Protein AF-A0A355WE47-F1 (afdb_monomer)

pLDDT: mean 92.29, std 7.54, range [41.69, 98.69]

Mean predicted aligned error: 4.87 Å

Foldseek 3Di:
DPPDDDDPCVPHLQAPDVCLLVLNDPAFVVSVVDPDTPGPDDPPDDSVVVCVVVVVHTHDAWDWDKWWWPDWADPDPFKIKTKIAAQLVQLVVLLAQQWWKWKFAPPDDPVLTDIWRFLHGDSVRRITMTMAGHDDDSSVRVVPDDTIIIITDGDGPNFPPVVLLVVDFLFEEEEEEEDPLCSSCNSSLLVRVVGYAYEYEYECPPDNDDPVQCSNVVSPHNYDYDHQADPVGGDPRNLVVVLCCCVPRPGSYYGYGDDPSNVVRVVVSVVPRD

Nearest PDB structures (foldseek):
  5ksw-assembly1_B  TM=8.207E-01  e=3.258E-11  Lactococcus lactis subsp. lactis
  1ep1-assembly1_B  TM=8.071E-01  e=7.071E-11  Lactococcus lactis
  5jca-assembly1_S  TM=8.151E-01  e=1.729E-10  Pyrococcus furiosus
  4ylf-assembly2_C  TM=6.701E-01  e=5.695E-10  Thermotoga maritima MSB8
  7lrn-assembly1_A  TM=6.066E-01  e=1.767E-09  Acinetobacter baumannii

Solvent-accessible surface area (backbone atoms only — not comparable to full-atom values): 15182 Å² total; per-residue (Å²): 132,87,79,88,72,85,62,93,47,55,62,37,86,51,38,27,28,69,44,42,58,69,43,58,31,92,69,44,35,49,34,50,74,41,96,55,83,70,65,86,70,82,54,89,55,58,57,65,59,49,18,56,75,45,73,64,36,40,42,73,73,77,54,75,41,86,26,43,45,75,47,78,47,72,83,46,100,51,30,35,35,39,34,34,44,48,58,40,72,43,17,51,60,34,60,40,67,23,12,29,35,32,39,29,40,68,91,56,62,77,88,44,51,40,83,40,47,37,39,45,44,39,40,88,80,8,30,38,32,34,65,48,64,57,80,47,74,50,42,44,44,44,68,70,47,72,57,50,35,27,41,29,50,67,39,68,69,72,39,84,68,52,62,63,60,70,72,57,69,76,38,35,36,38,36,42,30,36,70,81,46,30,44,47,49,46,30,42,47,68,72,43,47,86,52,29,50,41,41,33,42,34,38,42,74,97,47,99,70,51,76,63,54,56,62,41,43,77,65,69,35,52,71,42,77,40,53,45,62,51,100,89,39,76,21,72,65,28,52,50,51,53,50,51,50,50,72,76,67,60,57,78,36,74,49,76,22,48,53,73,71,52,47,54,52,52,54,63,48,56,77,67,61,129

Sequence (274 aa):
MFRYVECIDAGSEYCPCYLAEHGECIICSQLKGKEFCDCLNWSGTCIYQEYLWNNEKGKKPRQFVKCRILSKQYIREDVFILKIKVPKSMARILDNIGAYVFLRKNNDDVVFSTPISVAESDPLAGVIKVMIKVNGIKTKAIDECSDFISVKGPYLNGIQGQRFIRDVNNGKMLFLIRGTAGISALMAAKKCIKDNEIDVLIDKGRHEKNFLEDYFSEVGCAVNRLSFLDEKGLSDEGKYKIKEYIKNKQYDVALSAGNDGFHSQIINYINKID

Structure (mmCIF, N/CA/C/O backbone):
data_AF-A0A355WE47-F1
#
_entry.id   AF-A0A355WE47-F1
#
loop_
_atom_site.group_PDB
_atom_site.id
_atom_site.type_symbol
_atom_site.label_atom_id
_atom_site.label_alt_id
_atom_site.label_comp_id
_atom_site.label_asym_id
_atom_site.label_entity_id
_atom_site.label_seq_id
_atom_site.pdbx_PDB_ins_code
_atom_site.Cartn_x
_atom_site.Cartn_y
_atom_site.Cartn_z
_atom_site.occupancy
_atom_site.B_iso_or_equiv
_atom_site.auth_seq_id
_atom_site.auth_comp_id
_atom_site.auth_asym_id
_atom_site.auth_atom_id
_atom_site.pdbx_PDB_model_num
ATOM 1 N N . MET A 1 1 ? 2.169 -27.525 13.421 1.00 41.69 1 MET A N 1
ATOM 2 C CA . MET A 1 1 ? 1.500 -26.304 12.923 1.00 41.69 1 MET A CA 1
ATOM 3 C C . MET A 1 1 ? 2.020 -26.032 11.518 1.00 41.69 1 MET A C 1
ATOM 5 O O . MET A 1 1 ? 3.154 -25.591 11.387 1.00 41.69 1 MET A O 1
ATOM 9 N N . PHE A 1 2 ? 1.276 -26.396 10.467 1.00 42.62 2 PHE A N 1
ATOM 10 C CA . PHE A 1 2 ? 1.685 -26.060 9.099 1.00 42.62 2 PHE A CA 1
ATOM 11 C C . PHE A 1 2 ? 1.666 -24.536 8.965 1.00 42.62 2 PHE A C 1
ATOM 13 O O . PHE A 1 2 ? 0.625 -23.900 9.123 1.00 42.62 2 PHE A O 1
ATOM 20 N N . ARG A 1 3 ? 2.843 -23.937 8.776 1.00 53.25 3 ARG A N 1
ATOM 21 C CA . ARG A 1 3 ? 2.987 -22.491 8.622 1.00 53.25 3 ARG A CA 1
ATOM 22 C C . ARG A 1 3 ? 2.442 -22.143 7.240 1.00 53.25 3 ARG A C 1
ATOM 24 O O . ARG A 1 3 ? 3.075 -22.443 6.235 1.00 53.25 3 ARG A O 1
ATOM 31 N N . TYR A 1 4 ? 1.244 -21.575 7.197 1.00 66.75 4 TYR A N 1
ATOM 32 C CA . TYR A 1 4 ? 0.637 -21.093 5.963 1.00 66.75 4 TYR A CA 1
ATOM 33 C C . TYR A 1 4 ? 1.442 -19.879 5.472 1.00 66.75 4 TYR A C 1
ATOM 35 O O . TYR A 1 4 ? 1.353 -18.794 6.049 1.00 66.75 4 TYR A O 1
ATOM 43 N N . VAL A 1 5 ? 2.308 -20.091 4.477 1.00 79.00 5 VAL A N 1
ATOM 44 C CA . VAL A 1 5 ? 3.159 -19.053 3.877 1.00 79.00 5 VAL A CA 1
ATOM 45 C C . VAL A 1 5 ? 2.551 -18.644 2.538 1.00 79.00 5 VAL A C 1
ATOM 47 O O . VAL A 1 5 ? 2.379 -19.472 1.644 1.00 79.00 5 VAL A O 1
ATOM 50 N N . GLU A 1 6 ? 2.236 -17.358 2.393 1.00 82.44 6 GLU A N 1
ATOM 51 C CA . GLU A 1 6 ? 1.810 -16.759 1.126 1.00 82.44 6 GLU A CA 1
ATOM 52 C C . GLU A 1 6 ? 2.941 -15.931 0.523 1.00 82.44 6 GLU A C 1
ATOM 54 O O . GLU A 1 6 ? 3.583 -15.134 1.210 1.00 82.44 6 GLU A O 1
ATOM 59 N N . CYS A 1 7 ? 3.164 -16.091 -0.780 1.00 89.44 7 CYS A N 1
ATOM 60 C CA . CYS A 1 7 ? 4.037 -15.221 -1.554 1.00 89.44 7 CYS A CA 1
ATOM 61 C C . CYS A 1 7 ? 3.171 -14.383 -2.488 1.00 89.44 7 CYS A C 1
ATOM 63 O O . CYS A 1 7 ? 2.495 -14.922 -3.358 1.00 89.44 7 CYS A O 1
ATOM 65 N N . ILE A 1 8 ? 3.213 -13.062 -2.321 1.00 89.19 8 ILE A N 1
ATOM 66 C CA . ILE A 1 8 ? 2.364 -12.140 -3.087 1.00 89.19 8 ILE A CA 1
ATOM 67 C C . ILE A 1 8 ? 2.716 -12.079 -4.573 1.00 89.19 8 ILE A C 1
ATOM 69 O O . ILE A 1 8 ? 1.881 -11.709 -5.389 1.00 89.19 8 ILE A O 1
ATOM 73 N N . ASP A 1 9 ? 3.949 -12.457 -4.914 1.00 92.31 9 ASP A N 1
ATOM 74 C CA . ASP A 1 9 ? 4.421 -12.500 -6.292 1.00 92.31 9 ASP A CA 1
ATOM 75 C C . ASP A 1 9 ? 4.178 -13.866 -6.947 1.00 92.31 9 ASP A C 1
ATOM 77 O O . ASP A 1 9 ? 4.366 -13.967 -8.159 1.00 92.31 9 ASP A O 1
ATOM 81 N N . ALA A 1 10 ? 3.761 -14.904 -6.206 1.00 92.06 10 ALA A N 1
ATOM 82 C CA . ALA A 1 10 ? 3.548 -16.239 -6.766 1.00 92.06 10 ALA A CA 1
ATOM 83 C C . ALA A 1 10 ? 2.541 -16.196 -7.927 1.00 92.06 10 ALA A C 1
ATOM 85 O O . ALA A 1 10 ? 1.416 -15.728 -7.782 1.00 92.06 10 ALA A O 1
ATOM 86 N N . GLY A 1 11 ? 2.976 -16.659 -9.102 1.00 88.31 11 GLY A N 1
ATOM 87 C CA . GLY A 1 11 ? 2.186 -16.633 -10.337 1.00 88.31 11 GLY A CA 1
ATOM 88 C C . GLY A 1 11 ? 2.055 -15.274 -11.034 1.00 88.31 11 GLY A C 1
ATOM 89 O O . GLY A 1 11 ? 1.370 -15.178 -12.048 1.00 88.31 11 GLY A O 1
ATOM 90 N N . SER A 1 12 ? 2.723 -14.230 -10.543 1.00 91.75 12 SER A N 1
ATOM 91 C CA . SER A 1 12 ? 2.793 -12.930 -11.222 1.00 91.75 12 SER A CA 1
ATOM 92 C C . SER A 1 12 ? 3.852 -12.898 -12.336 1.00 91.75 12 SER A C 1
ATOM 94 O O . SER A 1 12 ? 4.663 -13.812 -12.497 1.00 91.75 12 SER A O 1
ATOM 96 N N . GLU A 1 13 ? 3.924 -11.777 -13.060 1.00 91.81 13 GLU A N 1
ATOM 97 C CA . GLU A 1 13 ? 5.011 -11.489 -14.011 1.00 91.81 13 GLU A CA 1
ATOM 98 C C . GLU A 1 13 ? 6.408 -11.409 -13.357 1.0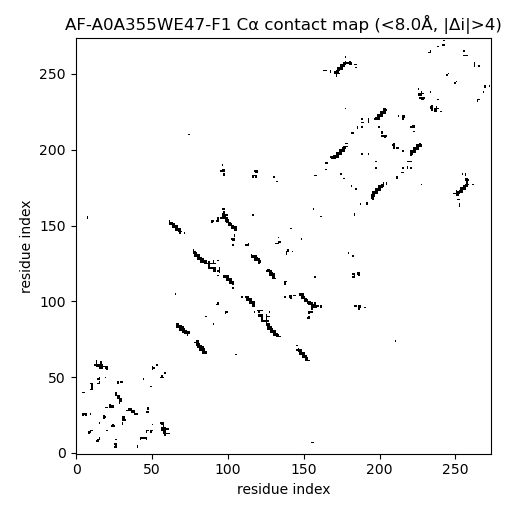0 91.81 13 GLU A C 1
ATOM 100 O O . GLU A 1 13 ? 7.414 -11.410 -14.062 1.00 91.81 13 GLU A O 1
ATOM 105 N N . TYR A 1 14 ? 6.483 -11.376 -12.020 1.00 94.25 14 TYR A N 1
ATOM 106 C CA . TYR A 1 14 ? 7.729 -11.324 -11.249 1.00 94.25 14 TYR A CA 1
ATOM 107 C C . TYR A 1 14 ? 8.120 -12.673 -10.622 1.00 94.25 14 TYR A C 1
ATOM 109 O O . TYR A 1 14 ? 9.114 -12.742 -9.899 1.00 94.25 14 TYR A O 1
ATOM 117 N N . CYS A 1 15 ? 7.353 -13.740 -10.877 1.00 94.69 15 CYS A N 1
ATOM 118 C CA . CYS A 1 15 ? 7.628 -15.094 -10.400 1.00 94.69 15 CYS A CA 1
ATOM 119 C C . CYS A 1 15 ? 7.788 -16.059 -11.586 1.00 94.69 15 CYS A C 1
ATOM 121 O O . CYS A 1 15 ? 6.945 -16.044 -12.487 1.00 94.69 15 CYS A O 1
ATOM 123 N N . PRO A 1 16 ? 8.836 -16.901 -11.620 1.00 95.44 16 PRO A N 1
ATOM 124 C CA . PRO A 1 16 ? 9.894 -17.095 -10.618 1.00 95.44 16 PRO A CA 1
ATOM 125 C C . PRO A 1 16 ? 10.800 -15.870 -10.453 1.00 95.44 16 PRO A C 1
ATOM 127 O O . PRO A 1 16 ? 10.962 -15.083 -11.378 1.00 95.44 16 PRO A O 1
ATOM 130 N N . CYS A 1 17 ? 11.383 -15.703 -9.267 1.00 95.69 17 CYS A N 1
ATOM 131 C CA . CYS A 1 17 ? 12.291 -14.598 -8.951 1.00 95.69 17 CYS A CA 1
ATOM 132 C C . CYS A 1 17 ? 13.702 -15.118 -8.646 1.00 95.69 17 CYS A C 1
ATOM 134 O O . CYS A 1 17 ? 13.956 -16.316 -8.707 1.00 95.69 17 CYS A O 1
ATOM 136 N N . TYR A 1 18 ? 14.609 -14.226 -8.255 1.00 95.50 18 TYR A N 1
ATOM 137 C CA . TYR A 1 18 ? 15.995 -14.576 -7.929 1.00 95.50 18 TYR A CA 1
ATOM 138 C C . TYR A 1 18 ? 16.122 -15.638 -6.820 1.00 95.50 18 TYR A C 1
ATOM 140 O O . TYR A 1 18 ? 17.050 -16.437 -6.835 1.00 95.50 18 TYR A O 1
ATOM 148 N N . LEU A 1 19 ? 15.155 -15.712 -5.894 1.00 95.56 19 LEU A N 1
ATOM 149 C CA . LEU A 1 19 ? 15.117 -16.784 -4.892 1.00 95.56 19 LEU A CA 1
ATOM 150 C C . LEU A 1 19 ? 14.940 -18.164 -5.534 1.00 95.56 19 LEU A C 1
A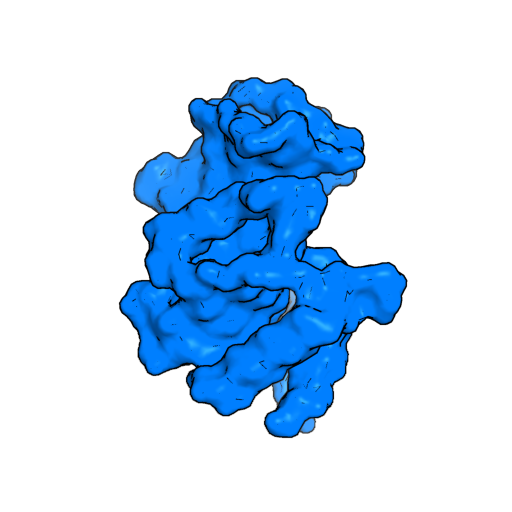TOM 152 O O . LEU A 1 19 ? 15.544 -19.124 -5.079 1.00 95.56 19 LEU A O 1
ATOM 156 N N . ALA A 1 20 ? 14.140 -18.274 -6.598 1.00 95.25 20 ALA A N 1
ATOM 157 C CA . ALA A 1 20 ? 13.987 -19.531 -7.326 1.00 95.25 20 ALA A CA 1
ATOM 158 C C . ALA A 1 20 ? 15.296 -19.949 -8.011 1.00 95.25 20 ALA A C 1
ATOM 160 O O . ALA A 1 20 ? 15.647 -21.120 -7.946 1.00 95.25 20 ALA A O 1
ATOM 161 N N . GLU A 1 21 ? 16.036 -18.996 -8.593 1.00 95.12 21 GLU A N 1
ATOM 162 C CA . GLU A 1 21 ? 17.344 -19.262 -9.220 1.00 95.12 21 GLU A CA 1
ATOM 163 C C . GLU A 1 21 ? 18.381 -19.821 -8.238 1.00 95.12 21 GLU A C 1
ATOM 165 O O . GLU A 1 21 ? 19.278 -20.547 -8.646 1.00 95.12 21 GLU A O 1
ATOM 170 N N . HIS A 1 22 ? 18.269 -19.474 -6.953 1.00 95.12 22 HIS A N 1
ATOM 171 C CA . HIS A 1 22 ? 19.257 -19.827 -5.928 1.00 95.12 22 HIS A CA 1
ATOM 172 C C . HIS A 1 22 ? 18.820 -21.004 -5.053 1.00 95.12 22 HIS A C 1
ATOM 174 O O . HIS A 1 22 ? 19.478 -21.291 -4.061 1.00 95.12 22 HIS A O 1
ATOM 180 N N . GLY A 1 23 ? 17.721 -21.685 -5.390 1.00 94.69 23 GLY A N 1
ATOM 181 C CA . GLY A 1 23 ? 17.232 -22.796 -4.572 1.00 94.69 23 GLY A CA 1
ATOM 182 C C . GLY A 1 23 ? 16.546 -22.359 -3.264 1.00 94.69 23 GLY A C 1
ATOM 183 O O . GLY A 1 23 ? 16.425 -23.148 -2.334 1.00 94.69 23 GLY A O 1
ATOM 184 N N . GLU A 1 24 ? 16.093 -21.106 -3.175 1.00 95.12 24 GLU A N 1
ATOM 185 C CA . GLU A 1 24 ? 15.585 -20.462 -1.952 1.00 95.12 24 GLU A CA 1
ATOM 186 C C . GLU A 1 24 ? 14.088 -20.107 -2.051 1.00 95.12 24 GLU A C 1
ATOM 188 O O . GLU A 1 24 ? 13.578 -19.195 -1.388 1.00 95.12 24 GLU A O 1
ATOM 193 N N . CYS A 1 25 ? 13.335 -20.786 -2.924 1.00 93.50 25 CYS A N 1
ATOM 194 C CA . CYS A 1 25 ? 11.920 -20.473 -3.108 1.00 93.50 25 CYS A CA 1
ATOM 195 C C . CYS A 1 25 ? 11.108 -20.764 -1.834 1.00 93.50 25 CYS A C 1
ATOM 197 O O . CYS A 1 25 ? 10.943 -21.910 -1.419 1.00 93.50 25 CYS A O 1
ATOM 199 N N . ILE A 1 26 ? 10.488 -19.735 -1.249 1.00 90.81 26 ILE A N 1
ATOM 200 C CA . ILE A 1 26 ? 9.692 -19.908 -0.023 1.00 90.81 26 ILE A CA 1
ATOM 201 C C . ILE A 1 26 ? 8.428 -20.765 -0.227 1.00 90.81 26 ILE A C 1
ATOM 203 O O . ILE A 1 26 ? 7.939 -21.338 0.745 1.00 90.81 26 ILE A O 1
ATOM 207 N N . ILE A 1 27 ? 7.933 -20.895 -1.467 1.00 92.06 27 ILE A N 1
ATOM 208 C CA . ILE A 1 27 ? 6.706 -21.644 -1.800 1.00 92.06 27 ILE A CA 1
ATOM 209 C C . ILE A 1 27 ? 6.997 -23.032 -2.380 1.00 92.06 27 ILE A C 1
ATOM 211 O O . ILE A 1 27 ? 6.420 -24.012 -1.926 1.00 92.06 27 ILE A O 1
ATOM 215 N N . CYS A 1 28 ? 7.875 -23.140 -3.377 1.00 92.69 28 CYS A N 1
ATOM 216 C CA . CYS A 1 28 ? 8.076 -24.384 -4.119 1.00 92.69 28 CYS A CA 1
ATOM 217 C C . CYS A 1 28 ? 9.173 -25.253 -3.485 1.00 92.69 28 CYS A C 1
ATOM 219 O O . CYS A 1 28 ? 10.316 -24.819 -3.370 1.00 92.69 28 CYS A O 1
ATOM 221 N N . SER A 1 29 ? 8.847 -26.490 -3.101 1.00 92.62 29 SER A N 1
ATOM 222 C CA . SER A 1 29 ? 9.812 -27.450 -2.546 1.00 92.62 29 SER A CA 1
ATOM 223 C C . SER A 1 29 ? 10.876 -27.927 -3.524 1.00 92.62 29 SER A C 1
ATOM 225 O O . SER A 1 29 ? 12.018 -28.119 -3.116 1.00 92.62 29 SER A O 1
ATOM 227 N N . GLN A 1 30 ? 10.525 -28.116 -4.795 1.00 94.12 30 GLN A N 1
ATOM 228 C CA . GLN A 1 30 ? 11.470 -28.577 -5.816 1.00 94.12 30 GLN A CA 1
ATOM 229 C C . GLN A 1 30 ? 12.543 -27.521 -6.088 1.00 94.12 30 GLN A C 1
ATOM 231 O O . GLN A 1 30 ? 13.725 -27.833 -6.160 1.00 94.12 30 GLN A O 1
ATOM 236 N N . LEU A 1 31 ? 12.154 -26.243 -6.064 1.00 94.38 31 LEU A N 1
ATOM 237 C CA . LEU A 1 31 ? 13.076 -25.103 -6.060 1.00 94.38 31 LEU A CA 1
ATOM 238 C C . LEU A 1 31 ? 13.773 -24.880 -4.707 1.00 94.38 31 LEU A C 1
ATOM 240 O O . LEU A 1 31 ? 14.357 -23.826 -4.506 1.00 94.38 31 LEU A O 1
ATOM 244 N N . LYS A 1 32 ? 13.678 -25.832 -3.774 1.00 92.81 32 LYS A N 1
ATOM 245 C CA . LYS A 1 32 ? 14.495 -25.944 -2.553 1.00 92.81 32 LYS A CA 1
ATOM 246 C C . LYS A 1 32 ? 15.260 -27.272 -2.503 1.00 92.81 32 LYS A C 1
ATOM 248 O O . LYS A 1 32 ? 15.684 -27.705 -1.435 1.00 92.81 32 LYS A O 1
ATOM 253 N N . GLY A 1 33 ? 15.369 -27.964 -3.639 1.00 91.19 33 GLY A N 1
ATOM 254 C CA . GLY A 1 33 ? 16.089 -29.231 -3.754 1.00 91.19 33 GLY A CA 1
ATOM 255 C C . GLY A 1 33 ? 15.339 -30.462 -3.242 1.00 91.19 33 GLY A C 1
ATOM 256 O O . GLY A 1 33 ? 15.952 -31.518 -3.121 1.00 91.19 33 GLY A O 1
ATOM 257 N N . LYS A 1 34 ? 14.033 -30.378 -2.934 1.00 92.81 34 LYS A N 1
ATOM 258 C CA . LYS A 1 34 ? 13.251 -31.588 -2.628 1.00 92.81 34 LYS A CA 1
ATOM 259 C C . LYS A 1 34 ? 12.886 -32.345 -3.905 1.00 92.81 34 LYS A C 1
ATOM 261 O O . LYS A 1 34 ? 12.570 -31.739 -4.923 1.00 92.81 34 LYS A O 1
ATOM 266 N N . GLU A 1 35 ? 12.815 -33.668 -3.805 1.00 92.50 35 GLU A N 1
ATOM 267 C CA . GLU A 1 35 ? 12.507 -34.551 -4.939 1.00 92.50 35 GLU A CA 1
ATOM 268 C C . GLU A 1 35 ? 11.040 -34.474 -5.399 1.00 92.50 35 GLU A C 1
ATOM 270 O O . GLU A 1 35 ? 10.739 -34.705 -6.568 1.00 92.50 35 GLU A O 1
ATOM 275 N N . PHE A 1 36 ? 10.113 -34.101 -4.509 1.00 91.75 36 PHE A N 1
ATOM 276 C CA . PHE A 1 36 ? 8.681 -34.035 -4.811 1.00 91.75 36 PHE A CA 1
ATOM 277 C C . PHE A 1 36 ? 8.071 -32.655 -4.539 1.00 91.75 36 PHE A C 1
ATOM 279 O O . PHE A 1 36 ? 8.537 -31.876 -3.699 1.00 91.75 36 PHE A O 1
ATOM 286 N N . CYS A 1 37 ? 6.992 -32.359 -5.264 1.00 91.31 37 CYS A N 1
ATOM 287 C CA . CYS A 1 37 ? 6.178 -31.167 -5.059 1.00 91.31 37 CYS A CA 1
ATOM 288 C C . CYS A 1 37 ? 5.282 -31.342 -3.825 1.00 91.31 37 CYS A C 1
ATOM 290 O O . CYS A 1 37 ? 4.480 -32.271 -3.769 1.00 91.31 37 CYS A O 1
ATOM 292 N N . ASP A 1 38 ? 5.395 -30.428 -2.861 1.00 88.12 38 ASP A N 1
ATOM 293 C CA . ASP A 1 38 ? 4.523 -30.338 -1.682 1.00 88.12 38 ASP A CA 1
ATOM 294 C C . ASP A 1 38 ? 3.755 -29.003 -1.641 1.00 88.12 38 ASP A C 1
ATOM 296 O O . ASP A 1 38 ? 3.417 -28.502 -0.571 1.00 88.12 38 ASP A O 1
ATOM 300 N N . CYS A 1 39 ? 3.496 -28.405 -2.813 1.00 85.12 39 CYS A N 1
ATOM 301 C CA . CYS A 1 39 ? 2.905 -27.072 -2.924 1.00 85.12 39 CYS A CA 1
ATOM 302 C C . CYS A 1 39 ? 1.538 -26.998 -2.222 1.00 85.12 39 CYS A C 1
ATOM 304 O O . CYS A 1 39 ? 0.533 -27.486 -2.732 1.00 85.12 39 CYS A O 1
ATOM 306 N N . LEU A 1 40 ? 1.508 -26.336 -1.063 1.00 79.94 40 LEU A N 1
ATOM 307 C CA . LEU A 1 40 ? 0.287 -26.099 -0.284 1.00 79.94 40 LEU A CA 1
ATOM 308 C C . LEU A 1 40 ? -0.479 -24.851 -0.738 1.00 79.94 40 LEU A C 1
ATOM 310 O O . LEU A 1 40 ? -1.597 -24.622 -0.287 1.00 79.94 40 LEU A O 1
ATOM 314 N N . ASN A 1 41 ? 0.138 -24.017 -1.579 1.00 77.38 41 ASN A N 1
ATOM 315 C CA . ASN A 1 41 ? -0.373 -22.698 -1.928 1.00 77.38 41 ASN A CA 1
ATOM 316 C C . ASN A 1 41 ? -0.316 -22.473 -3.442 1.00 77.38 41 ASN A C 1
ATOM 318 O O . ASN A 1 41 ? 0.546 -21.760 -3.963 1.00 77.38 41 ASN A O 1
ATOM 322 N N . TRP A 1 42 ? -1.210 -23.161 -4.154 1.00 83.88 42 TRP A N 1
ATOM 323 C CA . TRP A 1 42 ? -1.332 -23.042 -5.601 1.00 83.88 42 TRP A CA 1
ATOM 324 C C . TRP A 1 42 ? -1.893 -21.671 -5.988 1.00 83.88 42 TRP A C 1
ATOM 326 O O . TRP A 1 42 ? -3.043 -21.354 -5.698 1.00 83.88 42 TRP A O 1
ATOM 336 N N . SER A 1 43 ? -1.097 -20.877 -6.703 1.00 83.56 43 SER A N 1
ATOM 337 C CA . SER A 1 43 ? -1.458 -19.522 -7.137 1.00 83.56 43 SER A CA 1
ATOM 338 C C . SER A 1 43 ? -1.944 -19.460 -8.593 1.00 83.56 43 SER A C 1
ATOM 340 O O . SER A 1 43 ? -1.826 -18.424 -9.244 1.00 83.56 43 SER A O 1
ATOM 342 N N . GLY A 1 44 ? -2.433 -20.578 -9.142 1.00 87.00 44 GLY A N 1
ATOM 343 C CA . GLY A 1 44 ? -2.903 -20.676 -10.531 1.00 87.00 44 GLY A CA 1
ATOM 344 C C . GLY A 1 44 ? -1.856 -21.162 -11.540 1.00 87.00 44 GLY A C 1
ATOM 345 O O . GLY A 1 44 ? -2.230 -21.570 -12.635 1.00 87.00 44 GLY A O 1
ATOM 346 N N . THR A 1 45 ? -0.569 -21.175 -11.181 1.00 90.62 45 THR A N 1
ATOM 347 C CA . THR A 1 45 ? 0.518 -21.700 -12.025 1.00 90.62 45 THR A CA 1
ATOM 348 C C . THR A 1 45 ? 1.568 -22.451 -11.204 1.00 90.62 45 THR A C 1
ATOM 350 O O . THR A 1 45 ? 1.753 -22.195 -10.010 1.00 90.62 45 THR A O 1
ATOM 353 N N . CYS A 1 46 ? 2.280 -23.373 -11.853 1.00 93.88 46 CYS A N 1
ATOM 354 C CA . CYS A 1 46 ? 3.375 -24.117 -11.247 1.00 93.88 46 CYS A CA 1
ATOM 355 C C . CYS A 1 46 ? 4.667 -23.297 -11.334 1.00 93.88 46 CYS A C 1
ATOM 357 O O . CYS A 1 46 ? 5.248 -23.159 -12.407 1.00 93.88 46 CYS A O 1
ATOM 359 N N . ILE A 1 47 ? 5.154 -22.798 -10.193 1.00 94.94 47 ILE A N 1
ATOM 360 C CA . ILE A 1 47 ? 6.379 -21.977 -10.128 1.00 94.94 47 ILE A CA 1
ATOM 361 C C . ILE A 1 47 ? 7.597 -22.734 -10.679 1.00 94.94 47 ILE A C 1
ATOM 363 O O . ILE A 1 47 ? 8.424 -22.140 -11.367 1.00 94.94 47 ILE A O 1
ATOM 367 N N . TYR A 1 48 ? 7.705 -24.037 -10.398 1.00 95.31 48 TYR A N 1
ATOM 368 C CA . TYR A 1 48 ? 8.793 -24.865 -10.923 1.00 95.31 48 TYR A CA 1
ATOM 369 C C . TYR A 1 48 ? 8.726 -24.977 -12.448 1.00 95.31 48 TYR A C 1
ATOM 371 O O . TYR A 1 48 ? 9.728 -24.781 -13.127 1.00 95.31 48 TYR A O 1
ATOM 379 N N . GLN A 1 49 ? 7.532 -25.201 -13.001 1.00 95.00 49 GLN A N 1
ATOM 380 C CA . GLN A 1 49 ? 7.353 -25.280 -14.447 1.00 95.00 49 GLN A CA 1
ATOM 381 C C . GLN A 1 49 ? 7.649 -23.941 -15.133 1.00 95.00 49 GLN A C 1
ATOM 383 O O . GLN A 1 49 ? 8.351 -23.919 -16.140 1.00 95.00 49 GLN A O 1
ATOM 388 N N . GLU A 1 50 ? 7.174 -22.829 -14.565 1.00 95.81 50 GLU A N 1
ATOM 389 C CA . GLU A 1 50 ? 7.490 -21.474 -15.039 1.00 95.81 50 GLU A CA 1
ATOM 390 C C . GLU A 1 50 ? 8.998 -21.197 -15.017 1.00 95.81 50 GLU A C 1
ATOM 392 O O . GLU A 1 50 ? 9.516 -20.524 -15.903 1.00 95.81 50 GLU A O 1
ATOM 397 N N . TYR A 1 51 ? 9.713 -21.722 -14.020 1.00 96.69 51 TYR A N 1
ATOM 398 C CA . TYR A 1 51 ? 11.169 -21.632 -13.926 1.00 96.69 51 TYR A CA 1
ATOM 399 C C . TYR A 1 51 ? 11.884 -22.415 -15.021 1.00 96.69 51 TYR A C 1
ATOM 401 O O . TYR A 1 51 ? 12.740 -21.846 -15.699 1.00 96.69 51 TYR A O 1
ATOM 409 N N . LEU A 1 52 ? 11.486 -23.664 -15.266 1.00 96.25 52 LEU A N 1
ATOM 410 C CA . LEU A 1 52 ? 12.030 -24.450 -16.375 1.00 96.25 52 LEU A CA 1
ATOM 411 C C . LEU A 1 52 ? 11.742 -23.784 -17.729 1.00 96.25 52 LEU A C 1
ATOM 413 O O . LEU A 1 52 ? 12.637 -23.645 -18.560 1.00 96.25 52 LEU A O 1
ATOM 417 N N . TRP A 1 53 ? 10.516 -23.294 -17.937 1.00 95.56 53 TRP A N 1
ATOM 418 C CA . TRP A 1 53 ? 10.139 -22.565 -19.154 1.00 95.56 53 TRP A CA 1
ATOM 419 C C . TRP A 1 53 ? 10.864 -21.229 -19.317 1.00 95.56 53 TRP A C 1
ATOM 421 O O . TRP A 1 53 ? 11.051 -20.769 -20.442 1.00 95.56 53 TRP A O 1
ATOM 431 N N . ASN A 1 54 ? 11.319 -20.625 -18.220 1.00 95.56 54 ASN A N 1
ATOM 432 C CA . ASN A 1 54 ? 12.142 -19.421 -18.242 1.00 95.56 54 ASN A CA 1
ATOM 433 C C . ASN A 1 54 ? 13.652 -19.733 -18.269 1.00 95.56 54 ASN A C 1
ATOM 435 O O . ASN A 1 54 ? 14.460 -18.911 -17.835 1.00 95.56 54 ASN A O 1
ATOM 439 N N . ASN A 1 55 ? 14.041 -20.899 -18.803 1.00 96.38 55 ASN A N 1
ATOM 440 C CA . ASN A 1 55 ? 15.429 -21.357 -18.947 1.00 96.38 55 ASN A CA 1
ATOM 441 C C . ASN A 1 55 ? 16.207 -21.350 -17.627 1.00 96.38 55 ASN A C 1
ATOM 443 O O . ASN A 1 55 ? 17.343 -20.875 -17.585 1.00 96.38 55 ASN A O 1
ATOM 447 N N . GLU A 1 56 ? 15.568 -21.807 -16.549 1.00 95.88 56 GLU A N 1
ATOM 448 C CA . GLU A 1 56 ? 16.176 -21.882 -15.216 1.00 95.88 56 GLU A CA 1
ATOM 449 C C . GLU A 1 56 ? 16.653 -20.514 -14.697 1.00 95.88 56 GLU A C 1
ATOM 451 O O . GLU A 1 56 ? 17.581 -20.395 -13.892 1.00 95.88 56 GLU A O 1
ATOM 456 N N . LYS A 1 57 ? 15.979 -19.448 -15.142 1.00 95.88 57 LYS A N 1
ATOM 457 C CA . LYS A 1 57 ? 16.188 -18.079 -14.676 1.00 95.88 57 LYS A CA 1
ATOM 458 C C . LYS A 1 57 ? 14.914 -17.519 -14.058 1.00 95.88 57 LYS A C 1
ATOM 460 O O . LYS A 1 57 ? 13.791 -17.931 -14.344 1.00 95.88 57 LYS A O 1
ATOM 465 N N . GLY A 1 58 ? 15.086 -16.540 -13.197 1.00 94.06 58 GLY A N 1
ATOM 466 C CA . GLY A 1 58 ? 14.061 -15.672 -12.666 1.00 94.06 58 GLY A CA 1
ATOM 467 C C . GLY A 1 58 ? 13.629 -14.653 -13.715 1.00 94.06 58 GLY A C 1
ATOM 468 O O . GLY A 1 58 ? 14.363 -14.285 -14.639 1.00 94.06 58 GLY A O 1
ATOM 469 N N . LYS A 1 59 ? 12.392 -14.188 -13.584 1.00 95.12 59 LYS A N 1
ATOM 470 C CA . LYS A 1 59 ? 11.853 -13.108 -14.403 1.00 95.12 59 LYS A CA 1
ATOM 471 C C . LYS A 1 59 ? 12.532 -11.790 -14.034 1.00 95.12 59 LYS A C 1
ATOM 473 O O . LYS A 1 59 ? 13.070 -11.612 -12.938 1.00 95.12 59 LYS A O 1
ATOM 478 N N . LYS A 1 60 ? 12.513 -10.844 -14.977 1.00 93.31 60 LYS A N 1
ATOM 479 C CA . LYS A 1 60 ? 13.156 -9.537 -14.798 1.00 93.31 60 LYS A CA 1
ATOM 480 C C . LYS A 1 60 ? 12.596 -8.841 -13.550 1.00 93.31 60 LYS A C 1
ATOM 482 O O . LYS A 1 60 ? 11.375 -8.779 -13.385 1.00 93.31 60 LYS A O 1
ATOM 487 N N . PRO A 1 61 ? 13.455 -8.272 -12.686 1.00 92.56 61 PRO A N 1
ATOM 488 C CA . PRO A 1 61 ? 12.978 -7.528 -11.536 1.00 92.56 61 PRO A CA 1
ATOM 489 C C . PRO A 1 61 ? 12.264 -6.256 -11.995 1.00 92.56 61 PRO A C 1
ATOM 491 O O . PRO A 1 61 ? 12.557 -5.705 -13.058 1.00 92.56 61 PRO A O 1
ATOM 494 N N . ARG A 1 62 ? 11.373 -5.744 -11.143 1.00 94.56 62 ARG A N 1
ATOM 495 C CA . ARG A 1 62 ? 10.754 -4.422 -11.315 1.00 94.56 62 ARG A CA 1
ATOM 496 C C . ARG A 1 62 ? 11.834 -3.376 -11.583 1.00 94.56 62 ARG A C 1
ATOM 498 O O . ARG A 1 62 ? 12.827 -3.315 -10.855 1.00 94.56 62 ARG A O 1
ATOM 505 N N . GLN A 1 63 ? 11.625 -2.533 -12.586 1.00 94.69 63 GLN A N 1
ATOM 506 C CA . GLN A 1 63 ? 12.558 -1.473 -12.967 1.00 94.69 63 GLN A CA 1
ATOM 507 C C . GLN A 1 63 ? 11.960 -0.096 -12.685 1.00 94.69 63 GLN A C 1
ATOM 509 O O . GLN A 1 63 ? 10.747 0.051 -12.528 1.00 94.69 63 GLN A O 1
ATOM 514 N N . PHE A 1 64 ? 12.825 0.913 -12.592 1.00 97.00 64 PHE A N 1
ATOM 515 C CA . PHE A 1 64 ? 12.369 2.296 -12.556 1.00 97.00 64 PHE A CA 1
ATOM 516 C C . PHE A 1 64 ? 11.890 2.715 -13.941 1.00 97.00 64 PHE A C 1
ATOM 518 O O . PHE A 1 64 ? 12.596 2.535 -14.930 1.00 97.00 64 PHE A O 1
ATOM 525 N N . VAL A 1 65 ? 10.712 3.323 -13.987 1.00 96.88 65 VAL A N 1
ATOM 526 C CA . VAL A 1 65 ? 10.159 3.976 -15.169 1.00 96.88 65 VAL A CA 1
ATOM 527 C C . VAL A 1 65 ? 10.014 5.469 -14.894 1.00 96.88 65 VAL A C 1
ATOM 529 O O . VAL A 1 65 ? 9.613 5.881 -13.804 1.00 96.88 65 VAL A O 1
ATOM 532 N N . LYS A 1 66 ? 10.367 6.296 -15.880 1.00 98.00 66 LYS A N 1
ATOM 533 C CA . LYS A 1 66 ? 10.167 7.746 -15.809 1.00 98.00 66 LYS A CA 1
ATOM 534 C C . LYS A 1 66 ? 8.692 8.048 -16.068 1.00 98.00 66 LYS A C 1
ATOM 536 O O . LYS A 1 66 ? 8.185 7.798 -17.159 1.00 98.00 66 LYS A O 1
ATOM 541 N N . CYS A 1 67 ? 8.018 8.605 -15.073 1.00 98.56 67 CYS A N 1
ATOM 542 C CA . CYS A 1 67 ? 6.591 8.900 -15.099 1.00 98.56 67 CYS A CA 1
ATOM 543 C C . CYS A 1 67 ? 6.339 10.403 -15.024 1.00 98.56 67 CYS A C 1
ATOM 545 O O . CYS A 1 67 ? 7.073 11.127 -14.353 1.00 98.56 67 CYS A O 1
ATOM 547 N N . ARG A 1 68 ? 5.284 10.870 -15.698 1.00 98.56 68 ARG A N 1
ATOM 548 C CA . ARG A 1 68 ? 4.881 12.282 -15.681 1.00 98.56 68 ARG A CA 1
ATOM 549 C C . ARG A 1 68 ? 4.082 12.593 -14.417 1.00 98.56 68 ARG A C 1
ATOM 551 O O . ARG A 1 68 ? 3.148 11.859 -14.087 1.00 98.56 68 ARG A O 1
ATOM 558 N N . ILE A 1 69 ? 4.404 13.695 -13.753 1.00 98.69 69 ILE A N 1
ATOM 559 C CA . ILE A 1 69 ? 3.584 14.270 -12.688 1.00 98.69 69 ILE A CA 1
ATOM 560 C C . ILE A 1 69 ? 2.446 15.049 -13.355 1.00 98.69 69 ILE A C 1
ATOM 562 O O . ILE A 1 69 ? 2.659 15.885 -14.228 1.00 98.69 69 ILE A O 1
ATOM 566 N N . LEU A 1 70 ? 1.212 14.709 -12.997 1.00 98.56 70 LEU A N 1
ATOM 567 C CA . LEU A 1 70 ? 0.006 15.357 -13.512 1.00 98.56 70 LEU A CA 1
ATOM 568 C C . LEU A 1 70 ? -0.370 16.579 -12.682 1.00 98.56 70 LEU A C 1
ATOM 570 O O . LEU A 1 70 ? -0.826 17.576 -13.228 1.00 98.56 70 LEU A O 1
ATOM 574 N N . SER A 1 71 ? -0.207 16.474 -11.365 1.00 98.19 71 SER A N 1
ATOM 575 C CA . SER A 1 71 ? -0.476 17.556 -10.426 1.00 98.19 71 SER A CA 1
ATOM 576 C C . SER A 1 71 ? 0.258 17.317 -9.112 1.00 98.19 71 SER A C 1
ATOM 578 O O . SER A 1 71 ? 0.399 16.166 -8.681 1.00 98.19 71 SER A O 1
ATOM 580 N N . LYS A 1 72 ? 0.625 18.412 -8.448 1.00 98.00 72 LYS A N 1
ATOM 581 C CA . LYS A 1 72 ? 1.088 18.455 -7.061 1.00 98.00 72 LYS A CA 1
ATOM 582 C C . LYS A 1 72 ? 0.192 19.414 -6.283 1.00 98.00 72 LYS A C 1
ATOM 584 O O . LYS A 1 72 ? -0.013 20.539 -6.725 1.00 98.00 72 LYS A O 1
ATOM 589 N N . GLN A 1 73 ? -0.347 18.964 -5.156 1.00 95.81 73 GLN A N 1
ATOM 590 C CA . GLN A 1 73 ? -1.198 19.781 -4.290 1.00 95.81 73 GLN A CA 1
ATOM 591 C C . GLN A 1 73 ? -0.733 19.646 -2.844 1.00 95.81 73 GLN A C 1
ATOM 593 O O . GLN A 1 73 ? -0.696 18.535 -2.316 1.00 95.81 73 GLN A O 1
ATOM 598 N N . TYR A 1 74 ? -0.414 20.765 -2.199 1.00 94.50 74 TYR A N 1
ATOM 599 C CA . TYR A 1 74 ? -0.118 20.788 -0.771 1.00 94.50 74 TYR A CA 1
ATOM 600 C C . TYR A 1 74 ? -1.421 20.727 0.027 1.00 94.50 74 TYR A C 1
ATOM 602 O O . TYR A 1 74 ? -2.351 21.489 -0.223 1.00 94.50 74 TYR A O 1
ATOM 610 N N . ILE A 1 75 ? -1.482 19.792 0.973 1.00 89.56 75 ILE A N 1
ATOM 611 C CA . ILE A 1 75 ? -2.519 19.751 2.014 1.00 89.56 75 ILE A CA 1
ATOM 612 C C . ILE A 1 75 ? -2.068 20.615 3.193 1.00 89.56 75 ILE A C 1
ATOM 614 O O . ILE A 1 75 ? -2.871 21.283 3.837 1.00 89.56 75 ILE A O 1
ATOM 618 N N . ARG A 1 76 ? -0.764 20.571 3.480 1.00 87.31 76 ARG A N 1
ATOM 619 C CA . ARG A 1 76 ? -0.056 21.337 4.506 1.00 87.31 76 ARG A CA 1
ATOM 620 C C . ARG A 1 76 ? 1.338 21.667 3.984 1.00 87.31 76 ARG A C 1
ATOM 622 O O . ARG A 1 76 ? 1.787 21.052 3.022 1.00 87.31 76 ARG A O 1
ATOM 629 N N . GLU A 1 77 ? 2.042 22.565 4.662 1.00 88.69 77 GLU A N 1
ATOM 630 C CA . GLU A 1 77 ? 3.423 22.943 4.323 1.00 88.69 77 GLU A CA 1
ATOM 631 C C . GLU A 1 77 ? 4.361 21.733 4.161 1.00 88.69 77 GLU A C 1
ATOM 633 O O . GLU A 1 77 ? 5.213 21.720 3.281 1.00 88.69 77 GLU A O 1
ATOM 638 N N . ASP A 1 78 ? 4.178 20.686 4.974 1.00 91.56 78 ASP A N 1
ATOM 639 C CA . ASP A 1 78 ? 5.009 19.480 4.988 1.00 91.56 78 ASP A CA 1
ATOM 640 C C . ASP A 1 78 ? 4.350 18.254 4.338 1.00 91.56 78 ASP A C 1
ATOM 642 O O . ASP A 1 78 ? 4.940 17.174 4.364 1.00 91.56 78 ASP A O 1
ATOM 646 N N . VAL A 1 79 ? 3.134 18.368 3.788 1.00 92.69 79 VAL A N 1
ATOM 647 C CA . VAL A 1 79 ? 2.383 17.231 3.225 1.00 92.69 79 VAL A CA 1
ATOM 648 C C . VAL A 1 79 ? 1.753 17.601 1.892 1.00 92.69 79 VAL A C 1
ATOM 650 O O . VAL A 1 79 ? 0.907 18.493 1.818 1.00 92.69 79 VAL A O 1
ATOM 653 N N . PHE A 1 80 ? 2.080 16.839 0.852 1.00 95.06 80 PHE A N 1
ATOM 654 C CA . PHE A 1 80 ? 1.533 17.032 -0.486 1.00 95.06 80 PHE A CA 1
ATOM 655 C C . PHE A 1 80 ? 1.040 15.727 -1.109 1.00 95.06 80 PHE A C 1
ATOM 657 O O . PHE A 1 80 ? 1.446 14.622 -0.742 1.00 95.06 80 PHE A O 1
ATOM 664 N N . ILE A 1 81 ? 0.147 15.878 -2.081 1.00 95.62 81 ILE A N 1
ATOM 665 C CA . ILE A 1 81 ? -0.359 14.817 -2.940 1.00 95.62 81 ILE A CA 1
ATOM 666 C C . ILE A 1 81 ? 0.260 14.963 -4.321 1.00 95.62 81 ILE A C 1
ATOM 668 O O . ILE A 1 81 ? 0.233 16.048 -4.903 1.00 95.62 81 ILE A O 1
ATOM 672 N N . LEU A 1 82 ? 0.725 13.847 -4.882 1.00 97.75 82 LEU A N 1
ATOM 673 C CA . LEU A 1 82 ? 1.042 13.739 -6.302 1.00 97.75 82 LEU A CA 1
ATOM 674 C C . LEU A 1 82 ? 0.003 12.886 -7.016 1.00 97.75 82 LEU A C 1
ATOM 676 O O . LEU A 1 82 ? -0.344 11.802 -6.546 1.00 97.75 82 LEU A O 1
ATOM 680 N N . LYS A 1 83 ? -0.412 13.339 -8.200 1.00 98.31 83 LYS A N 1
ATOM 681 C CA . LYS A 1 83 ? -1.015 12.472 -9.217 1.00 98.31 83 LYS A CA 1
ATOM 682 C C . LYS A 1 83 ? 0.051 12.149 -10.254 1.00 98.31 83 LYS A C 1
ATOM 684 O O . LYS A 1 83 ? 0.632 13.062 -10.836 1.00 98.31 83 LYS A O 1
ATOM 689 N N . ILE A 1 84 ? 0.317 10.869 -10.483 1.00 98.69 84 ILE A N 1
ATOM 690 C CA . ILE A 1 84 ? 1.407 10.405 -11.349 1.00 98.69 84 ILE A CA 1
ATOM 691 C C . ILE A 1 84 ? 0.826 9.533 -12.458 1.00 98.69 84 ILE A C 1
ATOM 693 O O . ILE A 1 84 ? 0.053 8.613 -12.192 1.00 98.69 84 ILE A O 1
ATOM 697 N N . LYS A 1 85 ? 1.214 9.806 -13.707 1.00 98.69 85 LYS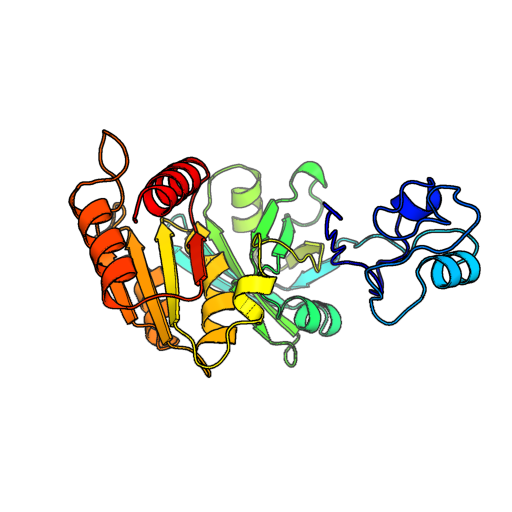 A N 1
ATOM 698 C CA . LYS A 1 85 ? 0.877 8.974 -14.866 1.00 98.69 85 LYS A CA 1
ATOM 699 C C . LYS A 1 85 ? 1.804 7.762 -14.918 1.00 98.69 85 LYS A C 1
ATOM 701 O O . LYS A 1 85 ? 3.004 7.915 -15.146 1.00 98.69 85 LYS A O 1
ATOM 706 N N . VAL A 1 86 ? 1.239 6.572 -14.768 1.00 98.56 86 VAL A N 1
ATOM 707 C CA . VAL A 1 86 ? 1.951 5.286 -14.799 1.00 98.56 86 VAL A CA 1
ATOM 708 C C . VAL A 1 86 ? 1.404 4.388 -15.920 1.00 98.56 86 VAL A C 1
ATOM 710 O O . VAL A 1 86 ? 0.324 4.660 -16.457 1.00 98.56 86 VAL A O 1
ATOM 713 N N . PRO A 1 87 ? 2.113 3.313 -16.312 1.00 97.88 87 PRO A N 1
ATOM 714 C CA . PRO A 1 87 ? 1.553 2.315 -17.221 1.00 97.88 87 PRO A CA 1
ATOM 715 C C . PRO A 1 87 ? 0.229 1.750 -16.687 1.00 97.88 87 PRO A C 1
ATOM 717 O O . PRO A 1 87 ? 0.109 1.469 -15.495 1.00 97.88 87 PRO A O 1
ATOM 720 N N . LYS A 1 88 ? -0.765 1.539 -17.561 1.00 97.75 88 LYS A N 1
ATOM 721 C CA . LYS A 1 88 ? -2.085 1.016 -17.150 1.00 97.75 88 LYS A CA 1
ATOM 722 C C . LYS A 1 88 ? -1.995 -0.359 -16.478 1.00 97.75 88 LYS A C 1
ATOM 724 O O . LYS A 1 88 ? -2.743 -0.628 -15.545 1.00 97.75 88 LYS A O 1
ATOM 729 N N . SER A 1 89 ? -1.061 -1.208 -16.916 1.00 95.88 89 SER A N 1
ATOM 730 C CA . SER A 1 89 ? -0.768 -2.497 -16.276 1.00 95.88 89 SER A CA 1
ATOM 731 C C . SER A 1 89 ? -0.324 -2.321 -14.821 1.00 95.88 89 SER A C 1
ATOM 733 O O . SER A 1 89 ? -0.850 -2.986 -13.933 1.00 95.88 89 SER A O 1
ATOM 735 N N . MET A 1 90 ? 0.566 -1.360 -14.560 1.00 97.31 90 MET A N 1
ATOM 736 C CA . MET A 1 90 ? 1.011 -1.021 -13.210 1.00 97.31 90 MET A CA 1
ATOM 737 C C . MET A 1 90 ? -0.140 -0.460 -12.369 1.00 97.31 90 MET A C 1
ATOM 739 O O . MET A 1 90 ? -0.341 -0.920 -11.250 1.00 97.31 90 MET A O 1
ATOM 743 N N . ALA A 1 91 ? -0.930 0.480 -12.904 1.00 98.00 91 ALA A N 1
ATOM 744 C CA . ALA A 1 91 ? -2.088 1.038 -12.196 1.00 98.00 91 ALA A CA 1
ATOM 745 C C . ALA A 1 91 ? -3.114 -0.041 -11.807 1.00 98.00 91 ALA A C 1
ATOM 747 O O . ALA A 1 91 ? -3.640 -0.006 -10.698 1.00 98.00 91 ALA A O 1
ATOM 748 N N . ARG A 1 92 ? -3.351 -1.037 -12.672 1.00 97.06 92 ARG A N 1
ATOM 749 C CA . ARG A 1 92 ? -4.236 -2.173 -12.372 1.00 97.06 92 ARG A CA 1
ATOM 750 C C . ARG A 1 92 ? -3.766 -2.975 -11.158 1.00 97.06 92 ARG A C 1
ATOM 752 O O . ARG A 1 92 ? -4.585 -3.348 -10.331 1.00 97.06 92 ARG A O 1
ATOM 759 N N . ILE A 1 93 ? -2.463 -3.228 -11.036 1.00 96.06 93 ILE A N 1
ATOM 760 C CA . ILE A 1 93 ? -1.918 -3.959 -9.882 1.00 96.06 93 ILE A CA 1
ATOM 761 C C . ILE A 1 93 ? -1.893 -3.062 -8.637 1.00 96.06 93 ILE A C 1
ATOM 763 O O . ILE A 1 93 ? -2.192 -3.533 -7.545 1.00 96.06 93 ILE A O 1
ATOM 767 N N . LEU A 1 94 ? -1.595 -1.767 -8.789 1.00 96.94 94 LEU A N 1
ATOM 768 C CA . LEU A 1 94 ? -1.598 -0.797 -7.686 1.00 96.94 94 LEU A CA 1
ATOM 769 C C . LEU A 1 94 ? -2.999 -0.469 -7.149 1.00 96.94 94 LEU A C 1
ATOM 771 O O . LEU A 1 94 ? -3.107 0.196 -6.126 1.00 96.94 94 LEU A O 1
ATOM 775 N N . ASP A 1 95 ? -4.057 -0.947 -7.801 1.00 95.69 95 ASP A N 1
ATOM 776 C CA . ASP A 1 95 ? -5.442 -0.873 -7.328 1.00 95.69 95 ASP A CA 1
ATOM 777 C C . ASP A 1 95 ? -5.794 -2.022 -6.352 1.00 95.69 95 ASP A C 1
ATOM 779 O O . ASP A 1 95 ? -6.883 -2.599 -6.381 1.00 95.69 95 ASP A O 1
ATOM 783 N N . ASN A 1 96 ? -4.837 -2.389 -5.494 1.00 94.00 96 ASN A N 1
ATOM 784 C CA . ASN A 1 96 ? -4.966 -3.432 -4.478 1.00 94.00 96 ASN A CA 1
ATOM 785 C C . ASN A 1 96 ? -4.588 -2.897 -3.097 1.00 94.00 96 ASN A C 1
ATOM 787 O O . ASN A 1 96 ? -3.629 -2.141 -2.950 1.00 94.00 96 ASN A O 1
ATOM 791 N N . ILE A 1 97 ? -5.299 -3.360 -2.068 1.00 94.25 97 ILE A N 1
ATOM 792 C CA . ILE A 1 97 ? -5.023 -3.018 -0.667 1.00 94.25 97 ILE A CA 1
ATOM 793 C C . ILE A 1 97 ? -3.547 -3.293 -0.341 1.00 94.25 97 ILE A C 1
ATOM 795 O O . ILE A 1 97 ? -3.017 -4.351 -0.671 1.00 94.25 97 ILE A O 1
ATOM 799 N N . GLY A 1 98 ? -2.878 -2.330 0.298 1.00 93.75 98 GLY A N 1
ATOM 800 C CA . GLY A 1 98 ? -1.459 -2.445 0.642 1.00 93.75 98 GLY A CA 1
ATOM 801 C C . GLY A 1 98 ? -0.502 -2.254 -0.539 1.00 93.75 98 GLY A C 1
ATOM 802 O O . GLY A 1 98 ? 0.678 -2.584 -0.416 1.00 93.75 98 GLY A O 1
ATOM 803 N N . ALA A 1 99 ? -0.966 -1.734 -1.676 1.00 95.88 99 ALA A N 1
ATOM 804 C CA . ALA A 1 99 ? -0.088 -1.381 -2.780 1.00 95.88 99 ALA A CA 1
ATOM 805 C C . ALA A 1 99 ? 0.814 -0.181 -2.450 1.00 95.88 99 ALA A C 1
ATOM 807 O O . ALA A 1 99 ? 0.400 0.808 -1.838 1.00 95.88 99 ALA A O 1
ATOM 808 N N . TYR A 1 100 ? 2.061 -0.248 -2.910 1.00 97.31 100 TYR A N 1
ATOM 809 C CA . TYR A 1 100 ? 3.026 0.838 -2.781 1.00 97.31 100 TYR A CA 1
ATOM 810 C C . TYR A 1 100 ? 4.002 0.867 -3.961 1.00 97.31 100 TYR A C 1
ATOM 812 O O . TYR A 1 100 ? 4.133 -0.082 -4.742 1.00 97.31 100 TYR A O 1
ATOM 820 N N . VAL A 1 101 ? 4.696 1.992 -4.098 1.00 98.31 101 VAL A N 1
ATOM 821 C CA . VAL A 1 101 ? 5.740 2.205 -5.105 1.00 98.31 101 VAL A CA 1
ATOM 822 C C . VAL A 1 101 ? 6.976 2.802 -4.452 1.00 98.31 101 VAL A C 1
ATOM 824 O O . VAL A 1 101 ? 6.885 3.460 -3.420 1.00 98.31 101 VAL A O 1
ATOM 827 N N . PHE A 1 102 ? 8.137 2.611 -5.067 1.00 98.31 102 PHE A N 1
ATOM 828 C CA . PHE A 1 102 ? 9.311 3.409 -4.744 1.00 98.31 102 PHE A CA 1
ATOM 829 C C . PHE A 1 102 ? 9.371 4.624 -5.657 1.00 98.31 102 PHE A C 1
ATOM 831 O O . PHE A 1 102 ? 9.313 4.490 -6.882 1.00 98.31 102 PHE A O 1
ATOM 838 N N . LEU A 1 103 ? 9.528 5.792 -5.048 1.00 98.38 103 LEU A N 1
ATOM 839 C CA . LEU A 1 103 ? 9.691 7.066 -5.731 1.00 98.38 103 LEU A CA 1
ATOM 840 C C . LEU A 1 103 ? 11.085 7.630 -5.479 1.00 98.38 103 LEU A C 1
ATOM 842 O O . LEU A 1 103 ? 11.642 7.470 -4.391 1.00 98.38 103 LEU A O 1
ATOM 846 N N . ARG A 1 104 ? 11.626 8.315 -6.485 1.00 97.38 104 ARG A N 1
ATOM 847 C CA . ARG A 1 104 ? 12.829 9.150 -6.378 1.00 97.38 104 ARG A CA 1
ATOM 848 C C . ARG A 1 104 ? 12.859 10.194 -7.488 1.00 97.38 104 ARG A C 1
ATOM 850 O O . ARG A 1 104 ? 12.222 10.009 -8.532 1.00 97.38 104 ARG A O 1
ATOM 857 N N . LYS A 1 105 ? 13.638 11.257 -7.291 1.00 97.06 105 LYS A N 1
ATOM 858 C CA . LYS A 1 105 ? 13.962 12.203 -8.362 1.00 97.06 105 LYS A CA 1
ATOM 859 C C . LYS A 1 105 ? 14.697 11.464 -9.484 1.00 97.06 105 LYS A C 1
ATOM 861 O O . LYS A 1 105 ? 15.403 10.475 -9.256 1.00 97.06 105 LYS A O 1
ATOM 866 N N . ASN A 1 106 ? 14.459 11.887 -10.722 1.00 94.00 106 ASN A N 1
ATOM 867 C CA . ASN A 1 106 ? 15.128 11.274 -11.868 1.00 94.00 106 ASN A CA 1
ATOM 868 C C . ASN A 1 106 ? 16.640 11.484 -11.759 1.00 94.00 106 ASN A C 1
ATOM 870 O O . ASN A 1 106 ? 17.076 12.551 -11.346 1.00 94.00 106 ASN A O 1
ATOM 874 N N . ASN A 1 107 ? 17.411 10.483 -12.181 1.00 90.31 107 ASN A N 1
ATOM 875 C CA . ASN A 1 107 ? 18.879 10.468 -12.163 1.00 90.31 107 ASN A CA 1
ATOM 876 C C . ASN A 1 107 ? 19.536 10.412 -10.774 1.00 90.31 107 ASN A C 1
ATOM 878 O O . ASN A 1 107 ? 20.744 10.213 -10.714 1.00 90.31 107 ASN A O 1
ATOM 882 N N . ASP A 1 108 ? 18.774 10.485 -9.679 1.00 93.56 108 ASP A N 1
ATOM 883 C CA . ASP A 1 108 ? 19.316 10.200 -8.346 1.00 93.56 108 ASP A CA 1
ATOM 884 C C . ASP A 1 108 ? 19.821 8.751 -8.247 1.00 93.56 108 ASP A C 1
ATOM 886 O O . ASP A 1 108 ? 19.415 7.863 -9.005 1.00 93.56 108 ASP A O 1
ATOM 890 N N . ASP A 1 109 ? 20.668 8.477 -7.263 1.00 93.31 109 ASP A N 1
ATOM 891 C CA . ASP A 1 109 ? 21.046 7.107 -6.936 1.00 93.31 109 ASP A CA 1
ATOM 892 C C . ASP A 1 109 ? 19.833 6.300 -6.414 1.00 93.31 109 ASP A C 1
ATOM 894 O O . ASP A 1 109 ? 18.906 6.828 -5.786 1.00 93.31 109 ASP A O 1
ATOM 898 N N . VAL A 1 110 ? 19.826 4.987 -6.663 1.00 91.81 110 VAL A N 1
ATOM 899 C CA . VAL A 1 110 ? 18.783 4.071 -6.179 1.00 91.81 110 VAL A CA 1
ATOM 900 C C . VAL A 1 110 ? 18.677 4.041 -4.651 1.00 91.81 110 VAL A C 1
ATOM 902 O O . VAL A 1 110 ? 17.597 3.747 -4.135 1.00 91.81 110 VAL A O 1
ATOM 905 N N . VAL A 1 111 ? 19.727 4.407 -3.913 1.00 92.19 111 VAL A N 1
ATOM 906 C CA . VAL A 1 111 ? 19.708 4.533 -2.449 1.00 92.19 111 VAL A CA 1
ATOM 907 C C . VAL A 1 111 ? 18.717 5.602 -1.966 1.00 92.19 111 VAL A C 1
ATOM 909 O O . VAL A 1 111 ? 18.185 5.498 -0.856 1.00 92.19 111 VAL A O 1
ATOM 912 N N . PHE A 1 112 ? 18.383 6.593 -2.802 1.00 94.06 112 PHE A N 1
ATOM 913 C CA . PHE A 1 112 ? 17.401 7.642 -2.489 1.00 94.06 112 PHE A CA 1
ATOM 914 C C . PHE A 1 112 ? 15.946 7.226 -2.750 1.00 94.06 112 PHE A C 1
ATOM 916 O O . PHE A 1 112 ? 15.022 8.008 -2.524 1.00 94.06 112 PHE A O 1
ATOM 923 N N . SER A 1 113 ? 15.719 5.977 -3.157 1.00 96.44 113 SER A N 1
ATOM 924 C CA . SER A 1 113 ? 14.373 5.426 -3.319 1.00 96.44 113 SER A CA 1
ATOM 925 C C . SER A 1 113 ? 13.605 5.449 -1.999 1.00 96.44 113 SER A C 1
ATOM 927 O O . SER A 1 113 ? 14.091 4.971 -0.970 1.00 96.44 113 SER A O 1
ATOM 929 N N . THR A 1 114 ? 12.386 5.982 -2.041 1.00 96.75 114 THR A N 1
ATOM 930 C CA . THR A 1 114 ? 11.489 6.064 -0.884 1.00 96.75 114 THR A CA 1
ATOM 931 C C . THR A 1 114 ? 10.232 5.245 -1.155 1.00 96.75 114 THR A C 1
ATOM 933 O O . THR A 1 114 ? 9.579 5.503 -2.168 1.00 96.75 114 THR A O 1
ATOM 936 N N . PRO A 1 115 ? 9.881 4.267 -0.300 1.00 96.06 115 PRO A N 1
ATOM 937 C CA . PRO A 1 115 ? 8.621 3.549 -0.422 1.00 96.06 115 PRO A CA 1
ATOM 938 C C . PRO A 1 115 ? 7.470 4.473 -0.025 1.00 96.06 115 PRO A C 1
ATOM 940 O O . PRO A 1 115 ? 7.502 5.091 1.037 1.00 96.06 115 PRO A O 1
ATOM 943 N N . ILE A 1 116 ? 6.462 4.569 -0.883 1.00 96.62 116 ILE A N 1
ATOM 944 C CA . ILE A 1 116 ? 5.293 5.420 -0.693 1.00 96.62 116 ILE A CA 1
ATOM 945 C C . ILE A 1 116 ? 4.044 4.600 -0.999 1.00 96.62 116 ILE A C 1
ATOM 947 O O . ILE A 1 116 ? 3.900 4.052 -2.097 1.00 96.62 116 ILE A O 1
ATOM 951 N N . SER A 1 117 ? 3.141 4.526 -0.023 1.00 96.06 117 SER A N 1
ATOM 952 C CA . SER A 1 117 ? 1.843 3.876 -0.182 1.00 96.06 117 SER A CA 1
ATOM 953 C C . SER A 1 117 ? 1.026 4.572 -1.262 1.00 96.06 117 SER A C 1
ATOM 955 O O . SER A 1 117 ? 0.946 5.804 -1.312 1.00 96.06 117 SER A O 1
ATOM 957 N N . VAL A 1 118 ? 0.397 3.775 -2.121 1.00 96.62 118 VAL A N 1
ATOM 958 C CA . VAL A 1 118 ? -0.590 4.292 -3.063 1.00 96.62 118 VAL A CA 1
ATOM 959 C C . VAL A 1 118 ? -1.869 4.564 -2.278 1.00 96.62 118 VAL A C 1
ATOM 961 O O . VAL A 1 118 ? -2.329 3.719 -1.521 1.00 96.62 118 VAL A O 1
ATOM 964 N N . ALA A 1 119 ? -2.413 5.771 -2.406 1.00 93.56 119 ALA A N 1
ATOM 965 C CA . ALA A 1 119 ? -3.668 6.146 -1.761 1.00 93.56 119 ALA A CA 1
ATOM 966 C C . ALA A 1 119 ? -4.864 5.735 -2.627 1.00 93.56 119 ALA A C 1
ATOM 968 O O . ALA A 1 119 ? -5.888 5.277 -2.128 1.00 93.56 119 ALA A O 1
ATOM 969 N N . GLU A 1 120 ? -4.722 5.925 -3.941 1.00 94.25 120 GLU A N 1
ATOM 970 C CA . GLU A 1 120 ? -5.740 5.640 -4.950 1.00 94.25 120 GLU A CA 1
ATOM 971 C C . GLU A 1 120 ? -5.060 5.263 -6.265 1.00 94.25 120 GLU A C 1
ATOM 973 O O . GLU A 1 120 ? -3.984 5.777 -6.592 1.00 94.25 120 GLU A O 1
ATOM 978 N N . SER A 1 121 ? -5.724 4.418 -7.045 1.00 96.69 121 SER A N 1
ATOM 979 C CA . SER A 1 121 ? -5.315 4.069 -8.398 1.00 96.69 121 SER A CA 1
ATOM 980 C C . SER A 1 121 ? -6.521 4.153 -9.330 1.00 96.69 121 SER A C 1
ATOM 982 O O . SER A 1 121 ? -7.602 3.685 -8.992 1.00 96.69 121 SER A O 1
ATOM 984 N N . ASP A 1 122 ? -6.327 4.745 -10.503 1.00 97.38 122 ASP A N 1
ATOM 985 C CA . ASP A 1 122 ? -7.253 4.713 -11.631 1.00 97.38 122 ASP A CA 1
ATOM 986 C C . ASP A 1 122 ? -6.616 3.860 -12.744 1.00 97.38 122 ASP A C 1
ATOM 988 O O . ASP A 1 122 ? -5.767 4.350 -13.508 1.00 97.38 122 ASP A O 1
ATOM 992 N N . PRO A 1 123 ? -6.991 2.570 -12.852 1.00 97.25 123 PRO A N 1
ATOM 993 C CA . PRO A 1 123 ? -6.461 1.671 -13.874 1.00 97.25 123 PRO A CA 1
ATOM 994 C C . PRO A 1 123 ? -6.812 2.080 -15.310 1.00 97.25 123 PRO A C 1
ATOM 996 O O . PRO A 1 123 ? -6.039 1.805 -16.233 1.00 97.25 123 PRO A O 1
ATOM 999 N N . LEU A 1 124 ? -7.961 2.734 -15.520 1.00 97.31 124 LEU A N 1
ATOM 1000 C CA . LEU A 1 124 ? -8.431 3.129 -16.851 1.00 97.31 124 LEU A CA 1
ATOM 1001 C C . LEU A 1 124 ? -7.614 4.304 -17.381 1.00 97.31 124 LEU A C 1
ATOM 1003 O O . LEU A 1 124 ? -7.142 4.272 -18.529 1.00 97.3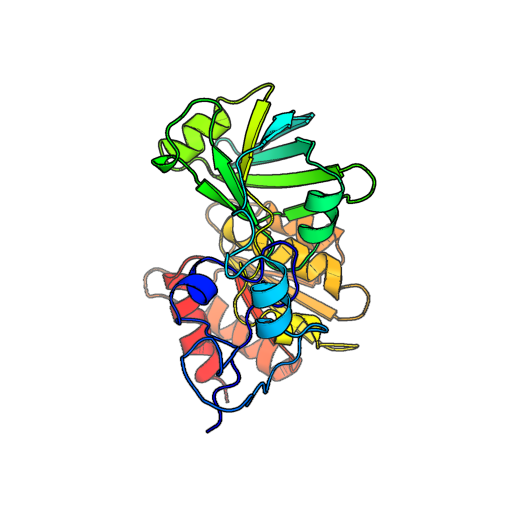1 124 LEU A O 1
ATOM 1007 N N . ALA A 1 125 ? -7.396 5.306 -16.528 1.00 97.69 125 ALA A N 1
ATOM 1008 C CA . ALA A 1 125 ? -6.566 6.457 -16.839 1.00 97.69 125 ALA A CA 1
ATOM 1009 C C . ALA A 1 125 ? -5.068 6.156 -16.700 1.00 97.69 125 ALA A C 1
ATOM 1011 O O . ALA A 1 125 ? -4.262 6.880 -17.282 1.00 97.69 125 ALA A O 1
ATOM 1012 N N . GLY A 1 126 ? -4.658 5.104 -15.987 1.00 98.31 126 GLY A N 1
ATOM 1013 C CA . GLY A 1 126 ? -3.248 4.842 -15.683 1.00 98.31 126 GLY A CA 1
ATOM 1014 C C . GLY A 1 126 ? -2.668 5.919 -14.767 1.00 98.31 126 GLY A C 1
ATOM 1015 O O . GLY A 1 126 ? -1.611 6.483 -15.055 1.00 98.31 126 GLY A O 1
ATOM 1016 N N . VAL A 1 127 ? -3.404 6.279 -13.717 1.00 98.62 127 VAL A N 1
ATOM 1017 C CA . VAL A 1 127 ? -3.022 7.341 -12.779 1.00 98.62 127 VAL A CA 1
ATOM 1018 C C . VAL A 1 127 ? -3.015 6.783 -11.373 1.00 98.62 127 VAL A C 1
ATOM 1020 O O . VAL A 1 127 ? -3.964 6.127 -10.970 1.00 98.62 127 VAL A O 1
ATOM 1023 N N . ILE A 1 128 ? -1.965 7.075 -10.615 1.00 98.31 128 ILE A N 1
ATOM 1024 C CA . ILE A 1 128 ? -1.938 6.809 -9.177 1.00 98.31 128 ILE A CA 1
ATOM 1025 C C . ILE A 1 128 ? -1.870 8.113 -8.402 1.00 98.31 128 ILE A C 1
ATOM 1027 O O . ILE A 1 128 ? -1.271 9.094 -8.856 1.00 98.31 128 ILE A O 1
ATOM 1031 N N . LYS A 1 129 ? -2.471 8.102 -7.217 1.00 97.06 129 LYS A N 1
ATOM 1032 C CA . LYS A 1 129 ? -2.398 9.178 -6.238 1.00 97.06 129 LYS A CA 1
ATOM 1033 C C . LYS A 1 129 ? -1.583 8.697 -5.049 1.00 97.06 129 LYS A C 1
ATOM 1035 O O . LYS A 1 129 ? -1.860 7.641 -4.482 1.00 97.06 129 LYS A O 1
ATOM 1040 N N . VAL A 1 130 ? -0.588 9.482 -4.666 1.00 96.81 130 VAL A N 1
ATOM 1041 C CA . VAL A 1 130 ? 0.257 9.221 -3.497 1.00 96.81 130 VAL A CA 1
ATOM 1042 C C . VAL A 1 130 ? 0.281 10.448 -2.602 1.00 96.81 130 VAL A C 1
ATOM 1044 O O . VAL A 1 130 ? 0.176 11.573 -3.091 1.00 96.81 130 VAL A O 1
ATOM 1047 N N . MET A 1 131 ? 0.437 10.229 -1.301 1.00 95.00 131 MET A N 1
ATOM 1048 C CA . MET A 1 131 ? 0.607 11.291 -0.315 1.00 95.00 131 MET A CA 1
ATOM 1049 C C . MET A 1 131 ? 1.973 11.166 0.336 1.00 95.00 131 MET A C 1
ATOM 1051 O O . MET A 1 131 ? 2.381 10.073 0.731 1.00 95.00 131 MET A O 1
ATOM 1055 N N . ILE A 1 132 ? 2.676 12.286 0.449 1.00 95.06 132 ILE A N 1
ATOM 1056 C CA . ILE A 1 132 ? 4.063 12.312 0.895 1.00 95.06 132 ILE A CA 1
ATOM 1057 C C . ILE A 1 132 ? 4.209 13.391 1.957 1.00 95.06 132 ILE A C 1
ATOM 1059 O O . ILE A 1 132 ? 3.789 14.529 1.758 1.00 95.06 132 ILE A O 1
ATOM 1063 N N . LYS A 1 133 ? 4.822 13.014 3.081 1.00 93.50 133 LYS A N 1
ATOM 1064 C CA . LYS A 1 133 ? 5.275 13.949 4.107 1.00 93.50 133 LYS A CA 1
ATOM 1065 C C . LYS A 1 133 ? 6.759 14.249 3.912 1.00 93.50 133 LYS A C 1
ATOM 1067 O O . LYS A 1 133 ? 7.569 13.321 3.867 1.00 93.50 133 LYS A O 1
ATOM 1072 N N . VAL A 1 134 ? 7.124 15.523 3.844 1.00 95.31 134 VAL A N 1
ATOM 1073 C CA . VAL A 1 134 ? 8.514 15.974 3.753 1.00 95.31 134 VAL A CA 1
ATOM 1074 C C . VAL A 1 134 ? 9.174 15.851 5.126 1.00 95.31 134 VAL A C 1
ATOM 1076 O O . VAL A 1 134 ? 8.900 16.634 6.027 1.00 95.31 134 VAL A O 1
ATOM 1079 N N . ASN A 1 135 ? 10.057 14.863 5.293 1.00 91.81 135 ASN A N 1
ATOM 1080 C CA . ASN A 1 135 ? 10.785 14.640 6.552 1.00 91.81 135 ASN A CA 1
ATOM 1081 C C . ASN A 1 135 ? 12.314 14.687 6.389 1.00 91.81 135 ASN A C 1
ATOM 1083 O O . ASN A 1 135 ? 13.021 15.052 7.322 1.00 91.81 135 ASN A O 1
ATOM 1087 N N . GLY A 1 136 ? 12.852 14.309 5.227 1.00 94.44 136 GLY A N 1
ATOM 1088 C CA . GLY A 1 136 ? 14.298 14.196 5.020 1.00 94.44 136 GLY A CA 1
ATOM 1089 C C . GLY A 1 136 ? 14.715 14.364 3.565 1.00 94.44 136 GLY A C 1
ATOM 1090 O O . GLY A 1 136 ? 13.887 14.663 2.706 1.00 94.44 136 GLY A O 1
ATOM 1091 N N . ILE A 1 137 ? 16.005 14.155 3.286 1.00 95.25 137 ILE A N 1
ATOM 1092 C CA . ILE A 1 137 ? 16.610 14.438 1.973 1.00 95.25 137 ILE A CA 1
ATOM 1093 C C . ILE A 1 137 ? 15.888 13.738 0.813 1.00 95.25 137 ILE A C 1
ATOM 1095 O O . ILE A 1 137 ? 15.609 14.369 -0.199 1.00 95.25 137 ILE A O 1
ATOM 1099 N N . LYS A 1 138 ? 15.476 12.476 0.994 1.00 96.75 138 LYS A N 1
ATOM 1100 C CA . LYS A 1 138 ? 14.778 11.707 -0.049 1.00 96.75 138 LYS A CA 1
ATOM 1101 C C . LYS A 1 138 ? 13.408 12.299 -0.392 1.00 96.75 138 LYS A C 1
ATOM 1103 O O . LYS A 1 138 ? 13.070 12.476 -1.555 1.00 96.75 138 LYS A O 1
ATOM 1108 N N . THR A 1 139 ? 12.618 12.643 0.624 1.00 96.62 139 THR A N 1
ATOM 1109 C CA . THR A 1 139 ? 11.286 13.234 0.432 1.00 96.62 139 THR A CA 1
ATOM 1110 C C . THR A 1 139 ? 11.357 14.686 -0.036 1.00 96.62 139 THR A C 1
ATOM 1112 O O . THR A 1 139 ? 10.489 15.097 -0.795 1.00 96.62 139 THR A O 1
ATOM 1115 N N . LYS A 1 140 ? 12.399 15.438 0.357 1.00 97.06 140 LYS A N 1
ATOM 1116 C CA . LYS A 1 140 ? 12.680 16.784 -0.171 1.00 97.06 140 LYS A CA 1
ATOM 1117 C C . LYS A 1 140 ? 13.000 16.728 -1.667 1.00 97.06 140 LYS A C 1
ATOM 1119 O O . LYS A 1 140 ? 12.401 17.459 -2.440 1.00 97.06 140 LYS A O 1
ATOM 1124 N N . ALA A 1 141 ? 13.832 15.778 -2.098 1.00 97.00 141 ALA A N 1
ATOM 1125 C CA . ALA A 1 141 ? 14.128 15.582 -3.519 1.00 97.00 141 ALA A CA 1
ATOM 1126 C C . ALA A 1 141 ? 12.873 15.234 -4.348 1.00 97.00 141 ALA A C 1
ATOM 1128 O O . ALA A 1 141 ? 12.729 15.681 -5.486 1.00 97.00 141 ALA A O 1
ATOM 1129 N N . ILE A 1 142 ? 11.933 14.463 -3.783 1.00 97.69 142 ILE A N 1
ATOM 1130 C CA . ILE A 1 142 ? 10.632 14.201 -4.424 1.00 97.69 142 ILE A CA 1
ATOM 1131 C C . ILE A 1 142 ? 9.772 15.477 -4.478 1.00 97.69 142 ILE A C 1
ATOM 1133 O O . ILE A 1 142 ? 9.097 15.735 -5.478 1.00 97.69 142 ILE A O 1
ATOM 1137 N N . ASP A 1 143 ? 9.804 16.291 -3.426 1.00 97.38 143 ASP A N 1
ATOM 1138 C CA . ASP A 1 143 ? 9.097 17.571 -3.370 1.00 97.38 143 ASP A CA 1
ATOM 1139 C C . ASP A 1 143 ? 9.645 18.613 -4.367 1.00 97.38 143 ASP A C 1
ATOM 1141 O O . ASP A 1 143 ? 8.899 19.428 -4.896 1.00 97.38 143 ASP A O 1
ATOM 1145 N N . GLU A 1 144 ? 10.911 18.520 -4.758 1.00 96.25 144 GLU A N 1
ATOM 1146 C CA . GLU A 1 144 ? 11.485 19.358 -5.822 1.00 96.25 144 GLU A CA 1
ATOM 1147 C C . GLU A 1 144 ? 11.065 18.930 -7.242 1.00 96.25 144 GLU A C 1
ATOM 1149 O O . GLU A 1 144 ? 11.294 19.659 -8.206 1.00 96.25 144 GLU A O 1
ATOM 1154 N N . CYS A 1 145 ? 10.472 17.743 -7.419 1.00 96.75 145 CYS A N 1
ATOM 1155 C CA . CYS A 1 145 ? 10.077 17.262 -8.746 1.00 96.75 145 CYS A CA 1
ATOM 1156 C C . CYS A 1 145 ? 8.831 18.004 -9.266 1.00 96.75 145 CYS A C 1
ATOM 1158 O O . CYS A 1 145 ? 7.783 17.983 -8.614 1.00 96.75 145 CYS A O 1
ATOM 1160 N N . SER A 1 146 ? 8.917 18.595 -10.462 1.00 93.94 146 SER A N 1
ATOM 1161 C CA . SER A 1 146 ? 7.805 19.283 -11.142 1.00 93.94 146 SER A CA 1
ATOM 1162 C C . SER A 1 146 ? 7.122 18.408 -12.196 1.00 93.94 146 SER A C 1
ATOM 1164 O O . SER A 1 146 ? 5.926 18.153 -12.106 1.00 93.94 146 SER A O 1
ATOM 1166 N N . ASP A 1 147 ? 7.888 17.919 -13.174 1.00 96.38 147 ASP A N 1
ATOM 1167 C CA . ASP A 1 147 ? 7.331 17.348 -14.409 1.00 96.38 147 ASP A CA 1
ATOM 1168 C C . ASP A 1 147 ? 7.401 15.827 -14.449 1.00 96.38 147 ASP A C 1
ATOM 1170 O O . ASP A 1 147 ? 6.499 15.153 -14.949 1.00 96.38 147 ASP A O 1
ATOM 1174 N N . PHE A 1 148 ? 8.492 15.268 -13.928 1.00 98.31 148 PHE A N 1
ATOM 1175 C CA . PHE A 1 148 ? 8.766 13.844 -14.008 1.00 98.31 148 PHE A CA 1
ATOM 1176 C C . PHE A 1 148 ? 9.357 13.307 -12.715 1.00 98.31 148 PHE A C 1
ATOM 1178 O O . PHE A 1 148 ? 10.143 13.970 -12.044 1.00 98.31 148 PHE A O 1
ATOM 1185 N N . ILE A 1 149 ? 9.058 12.043 -12.448 1.00 98.44 149 ILE A N 1
ATOM 1186 C CA . ILE A 1 149 ? 9.551 11.295 -11.298 1.00 98.44 149 ILE A CA 1
ATOM 1187 C C . ILE A 1 149 ? 9.852 9.854 -11.706 1.00 98.44 149 ILE A C 1
ATOM 1189 O O . ILE A 1 149 ? 9.202 9.306 -12.599 1.00 98.44 149 ILE A O 1
ATOM 1193 N N . SER A 1 150 ? 10.841 9.238 -11.066 1.00 98.31 150 SER A N 1
ATOM 1194 C CA . SER A 1 150 ? 11.151 7.826 -11.273 1.00 98.31 150 SER A CA 1
ATOM 1195 C C . SER A 1 150 ? 10.286 6.978 -10.346 1.00 98.31 150 SER A C 1
ATOM 1197 O O . SER A 1 150 ? 10.321 7.153 -9.127 1.00 98.31 150 SER A O 1
ATOM 1199 N N . VAL A 1 151 ? 9.531 6.047 -10.928 1.00 98.56 151 VAL A N 1
ATOM 1200 C CA . VAL A 1 151 ? 8.623 5.136 -10.219 1.00 98.56 151 VAL A CA 1
ATOM 1201 C C . VAL A 1 151 ? 9.105 3.706 -10.415 1.00 98.56 151 VAL A C 1
ATOM 1203 O O . VAL A 1 151 ? 9.293 3.272 -11.547 1.00 98.56 151 VAL A O 1
ATOM 1206 N N . LYS A 1 152 ? 9.283 2.955 -9.329 1.00 98.00 152 LYS A N 1
ATOM 1207 C CA . LYS A 1 152 ? 9.509 1.505 -9.371 1.00 98.00 152 LYS A CA 1
ATOM 1208 C C . LYS A 1 152 ? 8.377 0.809 -8.636 1.00 98.00 152 LYS A C 1
ATOM 1210 O O . LYS A 1 152 ? 8.068 1.134 -7.493 1.00 98.00 152 LYS A O 1
ATOM 1215 N N . GLY A 1 153 ? 7.772 -0.161 -9.296 1.00 96.06 153 GLY A N 1
ATOM 1216 C CA . GLY A 1 153 ? 6.605 -0.880 -8.815 1.00 96.06 153 GLY A CA 1
ATOM 1217 C C . GLY A 1 153 ? 6.093 -1.827 -9.892 1.00 96.06 153 GLY A C 1
ATOM 1218 O O . GLY A 1 153 ? 6.766 -1.989 -10.912 1.00 96.06 153 GLY A O 1
ATOM 1219 N N . PRO A 1 154 ? 4.923 -2.437 -9.682 1.00 96.81 154 PRO A N 1
ATOM 1220 C CA . PRO A 1 154 ? 4.051 -2.312 -8.513 1.00 96.81 154 PRO A CA 1
ATOM 1221 C C . PRO A 1 154 ? 4.476 -3.239 -7.365 1.00 96.81 154 PRO A C 1
ATOM 1223 O O . PRO A 1 154 ? 4.816 -4.394 -7.612 1.00 96.81 154 PRO A O 1
ATOM 1226 N N . TYR A 1 155 ? 4.449 -2.762 -6.119 1.00 96.62 155 TYR A N 1
ATOM 1227 C CA . TYR A 1 155 ? 4.661 -3.598 -4.931 1.00 96.62 155 TYR A CA 1
ATOM 1228 C C . TYR A 1 155 ? 3.364 -3.742 -4.133 1.00 96.62 155 TYR A C 1
ATOM 1230 O O . TYR A 1 155 ? 2.514 -2.854 -4.158 1.00 96.62 155 TYR A O 1
ATOM 1238 N N . LEU A 1 156 ? 3.228 -4.867 -3.435 1.00 92.94 156 LEU A N 1
ATOM 1239 C CA . LEU A 1 156 ? 2.070 -5.251 -2.624 1.00 92.94 156 LEU A CA 1
ATOM 1240 C C . LEU A 1 156 ? 2.542 -5.650 -1.215 1.00 92.94 156 LEU A C 1
ATOM 1242 O O . LEU A 1 156 ? 3.742 -5.637 -0.950 1.00 92.94 156 LEU A O 1
ATOM 1246 N N . ASN A 1 157 ? 1.624 -6.030 -0.319 1.00 89.06 157 ASN A N 1
ATOM 1247 C CA . ASN A 1 157 ? 1.907 -6.352 1.093 1.00 89.06 157 ASN A CA 1
ATOM 1248 C C . ASN A 1 157 ? 2.405 -5.168 1.945 1.00 89.06 157 ASN A C 1
ATOM 1250 O O . ASN A 1 157 ? 3.032 -5.369 2.983 1.00 89.06 157 ASN A O 1
ATOM 1254 N N . GLY A 1 158 ? 2.092 -3.928 1.563 1.00 91.75 158 GLY A N 1
ATOM 1255 C CA . GLY A 1 158 ? 2.309 -2.748 2.408 1.00 91.75 158 GLY A CA 1
ATOM 1256 C C . GLY A 1 158 ? 1.407 -2.704 3.651 1.00 91.75 158 GLY A C 1
ATOM 1257 O O . GLY A 1 158 ? 1.653 -1.911 4.554 1.00 91.75 158 GLY A O 1
ATOM 1258 N N . ILE A 1 159 ? 0.382 -3.562 3.711 1.00 92.25 159 ILE A N 1
ATOM 1259 C CA . ILE A 1 159 ? -0.443 -3.809 4.898 1.00 92.25 159 ILE A CA 1
ATOM 1260 C C . ILE A 1 159 ? -0.287 -5.277 5.291 1.00 92.25 159 ILE A C 1
ATOM 1262 O O . ILE A 1 159 ? -0.544 -6.184 4.495 1.00 92.25 159 ILE A O 1
ATOM 1266 N N . GLN A 1 160 ? 0.127 -5.511 6.533 1.00 89.19 160 GLN A N 1
ATOM 1267 C CA . GLN A 1 160 ? 0.232 -6.857 7.085 1.00 89.19 160 GLN A CA 1
ATOM 1268 C C . GLN A 1 160 ? -1.162 -7.439 7.333 1.00 89.19 160 GLN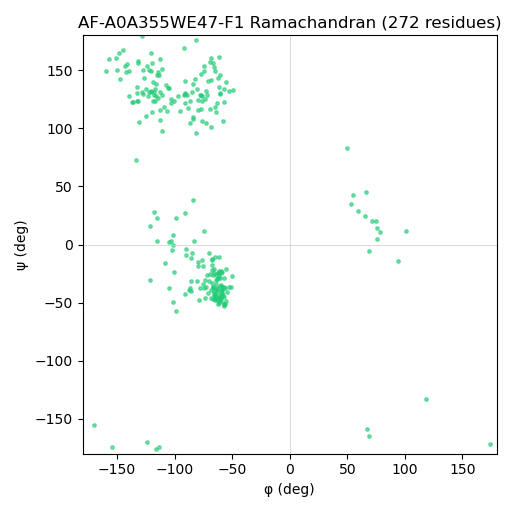 A C 1
ATOM 1270 O O . GLN A 1 160 ? -2.069 -6.737 7.769 1.00 89.19 160 GLN A O 1
ATOM 1275 N N . GLY A 1 161 ? -1.339 -8.731 7.049 1.00 87.81 161 GLY A N 1
ATOM 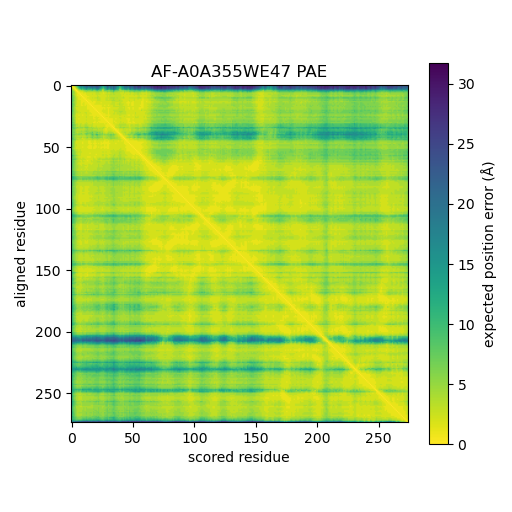1276 C CA . GLY A 1 161 ? -2.621 -9.401 7.269 1.00 87.81 161 GLY A CA 1
ATOM 1277 C C . GLY A 1 161 ? -3.733 -8.991 6.296 1.00 87.81 161 GLY A C 1
ATOM 1278 O O . GLY A 1 161 ? -4.892 -9.245 6.591 1.00 87.81 161 GLY A O 1
ATOM 1279 N N . GLN A 1 162 ? -3.410 -8.417 5.128 1.00 88.31 162 GLN A N 1
ATOM 1280 C CA . GLN A 1 162 ? -4.394 -7.925 4.145 1.00 88.31 162 GLN A CA 1
ATOM 1281 C C . GLN A 1 162 ? -5.500 -8.931 3.765 1.00 88.31 162 GLN A C 1
ATOM 1283 O O . GLN A 1 162 ? -6.595 -8.514 3.406 1.00 88.31 162 GLN A O 1
ATOM 1288 N N . ARG A 1 163 ? -5.243 -10.246 3.849 1.00 87.56 163 ARG A N 1
ATOM 1289 C CA . ARG A 1 163 ? -6.266 -11.284 3.630 1.00 87.56 163 ARG A CA 1
ATOM 1290 C C . ARG A 1 163 ? -7.450 -11.126 4.587 1.00 87.56 163 ARG A C 1
ATOM 1292 O O . ARG A 1 163 ? -8.580 -11.081 4.139 1.00 87.56 163 ARG A O 1
ATOM 1299 N N . PHE A 1 164 ? -7.180 -10.851 5.863 1.00 90.56 164 PHE A N 1
ATOM 1300 C CA . PHE A 1 164 ? -8.205 -10.659 6.888 1.00 90.56 164 PHE A CA 1
ATOM 1301 C C . PHE A 1 164 ? -9.030 -9.391 6.673 1.00 90.56 164 PHE A C 1
ATOM 1303 O O . PHE A 1 164 ? -10.045 -9.226 7.325 1.00 90.56 164 PHE A O 1
ATOM 1310 N N . ILE A 1 165 ? -8.587 -8.488 5.795 1.00 93.50 165 ILE A N 1
ATOM 1311 C CA . ILE A 1 165 ? -9.352 -7.310 5.379 1.00 93.50 165 ILE A CA 1
ATOM 1312 C C . ILE A 1 165 ? -10.191 -7.648 4.142 1.00 93.50 165 ILE A C 1
ATOM 1314 O O . ILE A 1 165 ? -11.351 -7.264 4.062 1.00 93.50 165 ILE A O 1
ATOM 1318 N N . ARG A 1 166 ? -9.605 -8.367 3.175 1.00 89.94 166 ARG A N 1
ATOM 1319 C CA . ARG A 1 166 ? -10.271 -8.749 1.919 1.00 89.94 166 ARG A CA 1
ATOM 1320 C C . ARG A 1 166 ? -11.373 -9.788 2.106 1.00 89.94 166 ARG A C 1
ATOM 1322 O O . ARG A 1 166 ? -12.320 -9.781 1.333 1.00 89.94 166 ARG A O 1
ATOM 1329 N N . ASP A 1 167 ? -11.222 -10.665 3.091 1.00 91.12 167 ASP A N 1
ATOM 1330 C CA . ASP A 1 167 ? -12.117 -11.805 3.297 1.00 91.12 167 ASP A CA 1
ATOM 1331 C C . ASP A 1 167 ? -13.371 -11.429 4.111 1.00 91.12 167 ASP A C 1
ATOM 1333 O O . ASP A 1 167 ? -14.284 -12.242 4.242 1.00 91.12 167 ASP A O 1
ATOM 1337 N N . VAL A 1 168 ? -13.442 -10.203 4.647 1.00 93.81 168 VAL A N 1
ATOM 1338 C CA . VAL A 1 168 ? -14.634 -9.705 5.348 1.00 93.81 168 VAL A CA 1
ATOM 1339 C C . VAL A 1 168 ? -15.698 -9.309 4.329 1.00 93.81 168 VAL A C 1
ATOM 1341 O O . VAL A 1 168 ? -15.444 -8.527 3.410 1.00 93.81 168 VAL A O 1
ATOM 1344 N N . ASN A 1 169 ? -16.903 -9.831 4.522 1.00 93.44 169 ASN A N 1
ATOM 1345 C CA . ASN A 1 169 ? -18.054 -9.579 3.670 1.00 93.44 169 ASN A CA 1
ATOM 1346 C C . ASN A 1 169 ? -19.299 -9.409 4.543 1.00 93.44 169 ASN A C 1
ATOM 1348 O O . ASN A 1 169 ? -19.582 -10.286 5.359 1.00 93.44 169 ASN A O 1
ATOM 1352 N N . ASN A 1 170 ? -20.043 -8.315 4.359 1.00 94.81 170 ASN A N 1
ATOM 1353 C CA . ASN A 1 170 ? -21.162 -7.920 5.223 1.00 94.81 170 ASN A CA 1
ATOM 1354 C C . ASN A 1 170 ? -20.770 -7.846 6.708 1.00 94.81 170 ASN A C 1
ATOM 1356 O O . ASN A 1 170 ? -21.564 -8.196 7.582 1.00 94.81 170 ASN A O 1
ATOM 1360 N N . GLY A 1 171 ? -19.531 -7.427 6.979 1.00 95.44 171 GLY A N 1
ATOM 1361 C CA . GLY A 1 171 ? -18.957 -7.356 8.318 1.00 95.44 171 GLY A CA 1
ATOM 1362 C C . GLY A 1 171 ? -18.679 -5.931 8.787 1.00 95.44 171 GLY A C 1
ATOM 1363 O O . GLY A 1 171 ? -19.009 -4.941 8.125 1.00 95.44 171 GLY A O 1
ATOM 1364 N N . LYS A 1 172 ? -18.040 -5.836 9.952 1.00 96.38 172 LYS A N 1
ATOM 1365 C CA . LYS A 1 172 ? -17.660 -4.583 10.605 1.00 96.38 172 LYS A CA 1
ATOM 1366 C C . LYS A 1 172 ? -16.151 -4.497 10.749 1.00 96.38 172 LYS A C 1
ATOM 1368 O O . LYS A 1 172 ? -15.500 -5.391 11.291 1.00 96.38 172 LYS A O 1
ATOM 1373 N N . MET A 1 173 ? -15.593 -3.361 10.349 1.00 97.06 173 MET A N 1
ATOM 1374 C CA . MET A 1 173 ? -14.164 -3.079 10.427 1.00 97.06 173 MET A CA 1
ATOM 1375 C C . MET A 1 173 ? -13.880 -1.873 11.321 1.00 97.06 173 MET A C 1
ATOM 1377 O O . MET A 1 173 ? -14.570 -0.856 11.243 1.00 97.06 173 MET A O 1
ATOM 1381 N N . LEU A 1 174 ? -12.818 -1.966 12.123 1.00 96.81 174 LEU A N 1
ATOM 1382 C CA . LEU A 1 174 ? -12.337 -0.869 12.961 1.00 96.81 174 LEU A CA 1
ATOM 1383 C C . LEU A 1 174 ? -10.973 -0.380 12.484 1.00 96.81 174 LEU A C 1
ATOM 1385 O O . LEU A 1 174 ? -9.980 -1.103 12.555 1.00 96.81 174 LEU A O 1
ATOM 1389 N N . PHE A 1 175 ? -10.884 0.861 12.020 1.00 96.81 175 PHE A N 1
ATOM 1390 C CA . PHE A 1 175 ? -9.620 1.457 11.593 1.00 96.81 175 PHE A CA 1
ATOM 1391 C C . PHE A 1 175 ? -9.110 2.409 12.674 1.00 96.81 175 PHE A C 1
ATOM 1393 O O . PHE A 1 175 ? -9.806 3.328 13.090 1.00 96.81 175 PHE A O 1
ATOM 1400 N N . LEU A 1 176 ? -7.879 2.197 13.131 1.00 96.38 176 LEU A N 1
ATOM 1401 C CA . LEU A 1 176 ? -7.225 2.970 14.185 1.00 96.38 176 LEU A CA 1
ATOM 1402 C C . LEU A 1 176 ? -6.064 3.737 13.561 1.00 96.38 176 LEU A C 1
ATOM 1404 O O . LEU A 1 176 ? -5.052 3.142 13.186 1.00 96.38 176 LEU A O 1
ATOM 1408 N N . ILE A 1 177 ? -6.217 5.050 13.412 1.00 95.00 177 ILE A N 1
ATOM 1409 C CA . ILE A 1 177 ? -5.365 5.856 12.539 1.00 95.00 177 ILE A CA 1
ATOM 1410 C C . ILE A 1 177 ? -4.643 6.950 13.313 1.00 95.00 177 ILE A C 1
ATOM 1412 O O . ILE A 1 177 ? -5.257 7.758 14.008 1.00 95.00 177 ILE A O 1
ATOM 1416 N N . ARG A 1 178 ? -3.328 7.047 13.101 1.00 92.25 178 ARG A N 1
ATOM 1417 C CA . ARG A 1 178 ? -2.498 8.125 13.634 1.00 92.25 178 ARG A CA 1
ATOM 1418 C C . ARG A 1 178 ? -1.499 8.654 12.607 1.00 92.25 178 ARG A C 1
ATOM 1420 O O . ARG A 1 178 ? -0.619 7.942 12.126 1.00 92.25 178 ARG A O 1
ATOM 1427 N N . GLY A 1 179 ? -1.576 9.959 12.347 1.00 88.75 179 GLY A N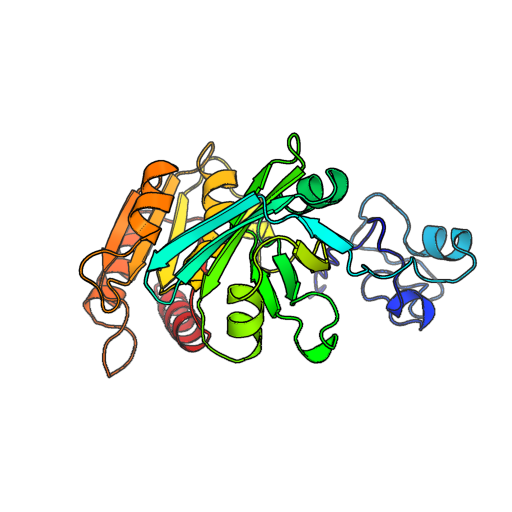 1
ATOM 1428 C CA . GLY A 1 179 ? -0.656 10.670 11.456 1.00 88.75 179 GLY A CA 1
ATOM 1429 C C . GLY A 1 179 ? -0.810 10.300 9.977 1.00 88.75 179 GLY A C 1
ATOM 1430 O O . GLY A 1 179 ? -1.793 9.697 9.561 1.00 88.75 179 GLY A O 1
ATOM 1431 N N . THR A 1 180 ? 0.188 10.659 9.164 1.00 87.12 180 THR A N 1
ATOM 1432 C CA . THR A 1 180 ? 0.148 10.488 7.699 1.00 87.12 180 THR A CA 1
ATOM 1433 C C . THR A 1 180 ? 0.160 9.027 7.251 1.00 87.12 180 THR A C 1
ATOM 1435 O O . THR A 1 180 ? -0.225 8.743 6.124 1.00 87.12 180 THR A O 1
ATOM 1438 N N . ALA A 1 181 ? 0.565 8.097 8.124 1.00 86.19 181 ALA A N 1
ATOM 1439 C CA . ALA A 1 181 ? 0.507 6.662 7.854 1.00 86.19 181 ALA A CA 1
ATOM 1440 C C . ALA A 1 181 ? -0.927 6.178 7.586 1.00 86.19 181 ALA A C 1
ATOM 1442 O O . ALA A 1 181 ? -1.104 5.218 6.847 1.00 86.19 181 ALA A O 1
ATOM 1443 N N . GLY A 1 182 ? -1.946 6.886 8.092 1.00 89.06 182 GLY A N 1
ATOM 1444 C CA . GLY A 1 182 ? -3.355 6.594 7.824 1.00 89.06 182 GLY A CA 1
ATOM 1445 C C . GLY A 1 182 ? -3.740 6.543 6.349 1.00 89.06 182 GLY A C 1
ATOM 1446 O O . GLY A 1 182 ? -4.724 5.897 6.003 1.00 89.06 182 GLY A O 1
ATOM 1447 N N . ILE A 1 183 ? -2.946 7.154 5.462 1.00 88.12 183 ILE A N 1
ATOM 1448 C CA . ILE A 1 183 ? -3.206 7.088 4.025 1.00 88.12 183 ILE A CA 1
ATOM 1449 C C . ILE A 1 183 ? -3.147 5.657 3.474 1.00 88.12 183 ILE A C 1
ATOM 1451 O O . ILE A 1 183 ? -3.851 5.353 2.515 1.00 88.12 183 ILE A O 1
ATOM 1455 N N . SER A 1 184 ? -2.357 4.762 4.083 1.00 88.38 184 SER A N 1
ATOM 1456 C CA . SER A 1 184 ? -2.307 3.358 3.658 1.00 88.38 184 SER A CA 1
ATOM 1457 C C . SER A 1 184 ? -3.653 2.657 3.862 1.00 88.38 184 SER A C 1
ATOM 1459 O O . SER A 1 184 ? -4.046 1.837 3.036 1.00 88.38 184 SER A O 1
ATOM 1461 N N . ALA A 1 185 ? -4.394 3.030 4.909 1.00 94.12 185 ALA A N 1
ATOM 1462 C CA . ALA A 1 185 ? -5.715 2.489 5.210 1.00 94.12 185 ALA A CA 1
ATOM 1463 C C . ALA A 1 185 ? -6.819 3.043 4.296 1.00 94.12 185 ALA A C 1
ATOM 1465 O O . ALA A 1 185 ? -7.873 2.422 4.176 1.00 94.12 185 ALA A O 1
ATOM 1466 N N . LEU A 1 186 ? -6.596 4.171 3.607 1.00 93.88 186 LEU A N 1
ATOM 1467 C CA . LEU A 1 186 ? -7.621 4.773 2.748 1.00 93.88 186 LEU A CA 1
ATOM 1468 C C . LEU A 1 186 ? -8.012 3.848 1.590 1.00 93.88 186 LEU A C 1
ATOM 1470 O O . LEU A 1 186 ? -9.192 3.731 1.264 1.00 93.88 186 LEU A O 1
ATOM 1474 N N . MET A 1 187 ? -7.042 3.148 0.992 1.00 92.88 187 MET A N 1
ATOM 1475 C CA . MET A 1 187 ? -7.347 2.197 -0.078 1.00 92.88 187 MET A CA 1
ATOM 1476 C C . MET A 1 187 ? -8.145 0.995 0.436 1.00 92.88 187 MET A C 1
ATOM 1478 O O . MET A 1 187 ? -9.047 0.527 -0.255 1.00 92.88 187 MET A O 1
ATOM 1482 N N . ALA A 1 188 ? -7.850 0.526 1.653 1.00 94.69 188 ALA A N 1
ATOM 1483 C CA . ALA A 1 188 ? -8.636 -0.521 2.299 1.00 94.69 188 ALA A CA 1
ATOM 1484 C C . ALA A 1 188 ? -10.088 -0.067 2.495 1.00 94.69 188 ALA A C 1
ATOM 1486 O O . ALA A 1 188 ? -11.000 -0.766 2.068 1.00 94.69 188 ALA A O 1
ATOM 1487 N N . ALA A 1 189 ? -10.299 1.143 3.025 1.00 95.81 189 ALA A N 1
ATOM 1488 C CA . ALA A 1 189 ? -11.638 1.702 3.192 1.00 95.81 189 ALA A CA 1
ATOM 1489 C C . ALA A 1 189 ? -12.394 1.764 1.859 1.00 95.81 189 ALA A C 1
ATOM 1491 O O . ALA A 1 189 ? -13.483 1.216 1.744 1.00 95.81 189 ALA A O 1
ATOM 1492 N N . LYS A 1 190 ? -11.783 2.339 0.815 1.00 94.38 190 LYS A N 1
ATOM 1493 C CA . LYS A 1 190 ? -12.403 2.464 -0.516 1.00 94.38 190 LYS A CA 1
ATOM 1494 C C . LYS A 1 190 ? -12.824 1.131 -1.126 1.00 94.38 190 LYS A C 1
ATOM 1496 O O . LYS A 1 190 ? -13.831 1.076 -1.824 1.00 94.38 190 LYS A O 1
ATOM 1501 N N . LYS A 1 191 ? -12.043 0.074 -0.900 1.00 93.44 191 LYS A N 1
ATOM 1502 C CA . LYS A 1 191 ? -12.321 -1.260 -1.443 1.00 93.44 191 LYS A CA 1
ATOM 1503 C C . LYS A 1 191 ? -13.369 -2.017 -0.631 1.00 93.44 191 LYS A C 1
ATOM 1505 O O . LYS A 1 191 ? -14.102 -2.800 -1.221 1.00 93.44 191 LYS A O 1
ATOM 1510 N N . CYS A 1 192 ? -13.441 -1.784 0.677 1.00 95.50 192 CYS A N 1
ATOM 1511 C CA . CYS A 1 192 ? -14.267 -2.580 1.581 1.00 95.50 192 CYS A CA 1
ATOM 1512 C C . CYS A 1 192 ? -15.598 -1.915 1.964 1.00 95.50 192 CYS A C 1
ATOM 1514 O O . CYS A 1 192 ? -16.529 -2.639 2.297 1.00 95.50 192 CYS A O 1
ATOM 1516 N N . ILE A 1 193 ? -15.719 -0.582 1.895 1.00 95.69 193 ILE A N 1
ATOM 1517 C CA . ILE A 1 193 ? -16.885 0.168 2.411 1.00 95.69 193 ILE A CA 1
ATOM 1518 C C . ILE A 1 193 ? -18.208 -0.184 1.723 1.00 95.69 193 ILE A C 1
ATOM 1520 O O . ILE A 1 193 ? -19.273 -0.002 2.296 1.00 95.69 193 ILE A O 1
ATOM 1524 N N . LYS A 1 194 ? -18.157 -0.679 0.481 1.00 94.19 194 LYS A N 1
ATOM 1525 C CA . LYS A 1 194 ? -19.363 -1.017 -0.283 1.00 94.19 194 LYS A CA 1
ATOM 1526 C C . LYS A 1 194 ? -20.162 -2.145 0.377 1.00 94.19 194 LYS A C 1
ATOM 1528 O O . LYS A 1 194 ? -21.387 -2.104 0.357 1.00 94.19 194 LYS A O 1
ATOM 1533 N N . ASP A 1 195 ? -19.455 -3.124 0.930 1.00 94.12 195 ASP A N 1
ATOM 1534 C CA . ASP A 1 195 ? -20.032 -4.366 1.442 1.00 94.12 195 ASP A CA 1
ATOM 1535 C C . ASP A 1 195 ? -19.847 -4.495 2.965 1.00 94.12 195 ASP A C 1
ATOM 1537 O O . ASP A 1 195 ? -20.186 -5.524 3.534 1.00 94.12 195 ASP A O 1
ATOM 1541 N N . ASN A 1 196 ? -19.269 -3.491 3.638 1.00 96.44 196 ASN A N 1
ATOM 1542 C CA . ASN A 1 196 ? -18.924 -3.549 5.061 1.00 96.44 196 ASN A CA 1
ATOM 1543 C C . ASN A 1 196 ? -19.140 -2.200 5.756 1.00 96.44 196 ASN A C 1
ATOM 1545 O O . ASN A 1 196 ? -18.982 -1.140 5.151 1.00 96.44 196 ASN A O 1
ATOM 1549 N N . GLU A 1 197 ? -19.397 -2.236 7.061 1.00 96.75 197 GLU A N 1
ATOM 1550 C CA . GLU A 1 197 ? -19.387 -1.043 7.909 1.00 96.75 197 GLU A CA 1
ATOM 1551 C C . GLU A 1 197 ? -17.958 -0.758 8.383 1.00 96.75 197 GLU A C 1
ATOM 1553 O O . GLU A 1 197 ? -17.270 -1.650 8.883 1.00 96.75 197 GLU A O 1
ATOM 1558 N N . ILE A 1 198 ? -17.497 0.488 8.249 1.00 97.62 198 ILE A N 1
ATOM 1559 C CA . ILE A 1 198 ? -16.144 0.876 8.664 1.00 97.62 198 ILE A CA 1
ATOM 1560 C C . ILE A 1 198 ? -16.222 2.048 9.637 1.00 97.62 198 ILE A C 1
ATOM 1562 O O . ILE A 1 198 ? -16.517 3.182 9.247 1.00 97.62 198 ILE A O 1
ATOM 1566 N N . ASP A 1 199 ? -15.896 1.767 10.895 1.00 97.38 199 ASP A N 1
ATOM 1567 C CA . ASP A 1 199 ? -15.659 2.772 11.923 1.00 97.38 199 ASP A CA 1
ATOM 1568 C C . ASP A 1 199 ? -14.180 3.172 11.908 1.00 97.38 199 ASP A C 1
ATOM 1570 O O . ASP A 1 199 ? -13.283 2.328 11.961 1.00 97.38 199 ASP A O 1
ATOM 1574 N N . VAL A 1 200 ? -13.907 4.473 11.851 1.00 96.94 200 VAL A N 1
ATOM 1575 C CA . VAL A 1 200 ? -12.546 5.011 11.791 1.00 96.94 200 VAL A CA 1
ATOM 1576 C C . VAL A 1 200 ? -12.306 5.894 13.003 1.00 96.94 200 VAL A C 1
ATOM 1578 O O . VAL A 1 200 ? -12.890 6.965 13.140 1.00 96.94 200 VAL A O 1
ATOM 1581 N N . LEU A 1 201 ? -11.402 5.462 13.872 1.00 95.44 201 LEU A N 1
ATOM 1582 C CA . LEU A 1 201 ? -10.916 6.244 14.996 1.00 95.44 201 LEU A CA 1
ATOM 1583 C C . LEU A 1 201 ? -9.618 6.949 14.591 1.00 95.44 201 LEU A C 1
ATOM 1585 O O . LEU A 1 201 ? -8.609 6.292 14.322 1.00 95.44 201 LEU A O 1
ATOM 1589 N N . ILE A 1 202 ? -9.633 8.282 14.543 1.00 93.81 202 ILE A N 1
ATOM 1590 C CA . ILE A 1 202 ? -8.504 9.105 14.085 1.00 93.81 202 ILE A CA 1
ATOM 1591 C C . ILE A 1 202 ? -7.920 9.919 15.243 1.00 93.81 202 ILE A C 1
ATOM 1593 O O . ILE A 1 202 ? -8.639 10.611 15.964 1.00 93.81 202 ILE A O 1
ATOM 1597 N N . ASP A 1 203 ? -6.594 9.876 15.385 1.00 91.56 203 ASP A N 1
ATOM 1598 C CA . ASP A 1 203 ? -5.864 10.705 16.342 1.00 91.56 203 ASP A CA 1
ATOM 1599 C C . ASP A 1 203 ? -6.072 12.195 16.048 1.00 91.56 203 ASP A C 1
ATOM 1601 O O . ASP A 1 203 ? -5.863 12.653 14.915 1.00 91.56 203 ASP A O 1
ATOM 1605 N N . LYS A 1 204 ? -6.421 12.962 17.088 1.00 84.12 204 LYS A N 1
ATOM 1606 C CA . LYS A 1 204 ? -6.563 14.426 17.017 1.00 84.12 204 LYS A CA 1
ATOM 1607 C C . LYS A 1 204 ? -5.304 15.073 16.432 1.00 84.12 204 LYS A C 1
ATOM 1609 O O . LYS A 1 204 ? -5.416 15.995 15.626 1.00 84.12 204 LYS A O 1
ATOM 1614 N N . GLY A 1 205 ? -4.125 14.536 16.756 1.00 79.06 205 GLY A N 1
ATOM 1615 C CA . GLY A 1 205 ? -2.846 15.073 16.316 1.00 79.06 205 GLY A CA 1
ATOM 1616 C C . GLY A 1 205 ? -2.550 16.439 16.940 1.00 79.06 205 GLY A C 1
ATOM 1617 O O . GLY A 1 205 ? -3.089 16.799 17.979 1.00 79.06 205 GLY A O 1
ATOM 1618 N N . ARG A 1 206 ? -1.658 17.205 16.300 1.00 69.81 206 ARG A N 1
ATOM 1619 C CA . ARG A 1 206 ? -1.250 18.549 16.759 1.00 69.81 206 ARG A CA 1
ATOM 1620 C C . ARG A 1 206 ? -2.109 19.685 16.196 1.00 69.81 206 ARG A C 1
ATOM 1622 O O . ARG A 1 206 ? -1.850 20.837 16.512 1.00 69.81 206 ARG A O 1
ATOM 1629 N N . HIS A 1 207 ? -3.056 19.370 15.316 1.00 66.44 207 HIS A N 1
ATOM 1630 C CA . HIS A 1 207 ? -3.802 20.354 14.534 1.00 66.44 207 HIS A CA 1
ATOM 1631 C C . HIS A 1 207 ? -5.292 20.248 14.815 1.00 66.44 207 HIS A C 1
ATOM 1633 O O . HIS A 1 207 ? -5.816 19.161 15.059 1.00 66.44 207 HIS A O 1
ATOM 1639 N N . GLU A 1 208 ? -5.978 21.383 14.719 1.00 61.38 208 GLU A N 1
ATOM 1640 C CA . GLU A 1 208 ? -7.408 21.468 15.006 1.00 61.38 208 GLU A CA 1
ATOM 1641 C C . GLU A 1 208 ? -8.253 20.634 14.038 1.00 61.38 208 GLU A C 1
ATOM 1643 O O . GLU A 1 208 ? -9.276 20.120 14.460 1.00 61.38 208 GLU A O 1
ATOM 1648 N N . LYS A 1 209 ? -7.803 20.374 12.800 1.00 67.31 209 LYS A N 1
ATOM 1649 C CA . LYS A 1 209 ? -8.447 19.442 11.855 1.00 67.31 209 LYS A CA 1
ATOM 1650 C C . LYS A 1 209 ? -7.443 18.413 11.326 1.00 67.31 209 LYS A C 1
ATOM 1652 O O . LYS A 1 209 ? -6.369 18.793 10.851 1.00 67.31 209 LYS A O 1
ATOM 1657 N N . ASN A 1 210 ? -7.770 17.118 11.384 1.00 78.81 210 ASN A N 1
ATOM 1658 C CA . ASN A 1 210 ? -6.971 16.088 10.722 1.00 78.81 210 ASN A CA 1
ATOM 1659 C C . ASN A 1 210 ? -7.479 15.915 9.287 1.00 78.81 210 ASN A C 1
ATOM 1661 O O . ASN A 1 210 ? -8.617 15.524 9.059 1.00 78.81 210 ASN A O 1
ATOM 1665 N N . PHE A 1 211 ? -6.621 16.191 8.305 1.00 80.88 211 PHE A N 1
ATOM 1666 C CA . PHE A 1 211 ? -6.993 16.137 6.889 1.00 80.88 211 PHE A CA 1
ATOM 1667 C C . PHE A 1 211 ? -7.499 14.755 6.442 1.00 80.88 211 PHE A C 1
ATOM 1669 O O . PHE A 1 211 ? -8.208 14.670 5.447 1.00 80.88 211 PHE A O 1
ATOM 1676 N N . LEU A 1 212 ? -7.136 13.670 7.141 1.00 89.50 212 LEU A N 1
ATOM 1677 C CA . LEU A 1 212 ? -7.624 12.327 6.823 1.00 89.50 212 LEU A CA 1
ATOM 1678 C C . LEU A 1 212 ? -9.116 12.156 7.126 1.00 89.50 212 LEU A C 1
ATOM 1680 O O . LEU A 1 212 ? -9.746 11.321 6.487 1.00 89.50 212 LEU A O 1
ATOM 1684 N N . GLU A 1 213 ? -9.684 12.932 8.053 1.00 90.88 213 GLU A N 1
ATOM 1685 C CA . GLU A 1 213 ? -11.110 12.846 8.394 1.00 90.88 213 GLU A CA 1
ATOM 1686 C C . GLU A 1 213 ? -11.994 13.070 7.172 1.00 90.88 213 GLU A C 1
ATOM 1688 O O . GLU A 1 213 ? -12.909 12.284 6.934 1.00 90.88 213 GLU A O 1
ATOM 1693 N N . ASP A 1 214 ? -11.669 14.085 6.368 1.00 90.38 214 ASP A N 1
ATOM 1694 C CA . ASP A 1 214 ? -12.398 14.398 5.140 1.00 90.38 214 ASP A CA 1
ATOM 1695 C C . ASP A 1 214 ? -12.295 13.225 4.152 1.00 90.38 214 ASP A C 1
ATOM 1697 O O . ASP A 1 214 ? -13.310 12.739 3.664 1.00 90.38 214 ASP A O 1
ATOM 1701 N N . TYR A 1 215 ? -11.090 12.675 3.947 1.00 92.06 215 TYR A N 1
ATOM 1702 C CA . TYR A 1 215 ? -10.879 11.541 3.037 1.00 92.06 215 TYR A CA 1
ATOM 1703 C C . TYR A 1 215 ? -11.670 10.287 3.423 1.00 92.06 215 TYR A C 1
ATOM 1705 O O . TYR A 1 215 ? -12.160 9.593 2.536 1.00 92.06 215 TYR A O 1
ATOM 1713 N N . PHE A 1 216 ? -11.768 9.955 4.714 1.00 95.25 216 PHE A N 1
ATOM 1714 C CA . PHE A 1 216 ? -12.540 8.789 5.155 1.00 95.25 216 PHE A CA 1
ATOM 1715 C C . PHE A 1 216 ? -14.047 9.070 5.158 1.00 95.25 216 PHE A C 1
ATOM 1717 O O . PHE A 1 216 ? -14.823 8.202 4.758 1.00 95.25 216 PHE A O 1
ATOM 1724 N N . SER A 1 217 ? -14.464 10.280 5.537 1.00 94.50 217 SER A N 1
ATOM 1725 C CA . SER A 1 217 ? -15.882 10.667 5.536 1.00 94.50 217 SER A CA 1
ATOM 1726 C C . SER A 1 217 ? -16.455 10.710 4.118 1.00 94.50 217 SER A C 1
ATOM 1728 O O . SER A 1 217 ? -17.540 10.188 3.885 1.00 94.50 217 SER A O 1
ATOM 1730 N N . GLU A 1 218 ? -15.706 11.243 3.145 1.00 94.31 218 GLU A N 1
ATOM 1731 C CA . GLU A 1 218 ? -16.087 11.259 1.722 1.00 94.31 218 GLU A CA 1
ATOM 1732 C C . GLU A 1 218 ? -16.256 9.851 1.130 1.00 94.31 218 GLU A C 1
ATOM 1734 O O . GLU A 1 218 ? -17.017 9.662 0.183 1.00 94.31 218 GLU A O 1
ATOM 1739 N N . VAL A 1 219 ? -15.555 8.855 1.678 1.00 94.25 219 VAL A N 1
ATOM 1740 C CA . VAL A 1 219 ? -15.686 7.444 1.275 1.00 94.25 219 VAL A CA 1
ATOM 1741 C C . VAL A 1 219 ? -16.915 6.777 1.908 1.00 94.25 219 VAL A C 1
ATOM 1743 O O . VAL A 1 219 ? -17.345 5.734 1.425 1.00 94.25 219 VAL A O 1
ATOM 1746 N N . GLY A 1 220 ? -17.511 7.384 2.939 1.00 95.94 220 GLY A N 1
ATOM 1747 C CA . GLY A 1 220 ? -18.675 6.859 3.658 1.00 95.94 220 GLY A CA 1
ATOM 1748 C C . GLY A 1 220 ? -18.347 6.180 4.989 1.00 95.94 220 GLY A C 1
ATOM 1749 O O . GLY A 1 220 ? -19.210 5.520 5.561 1.00 95.94 220 GLY A O 1
ATOM 1750 N N . CYS A 1 221 ? -17.119 6.313 5.497 1.00 97.25 221 CYS A N 1
AT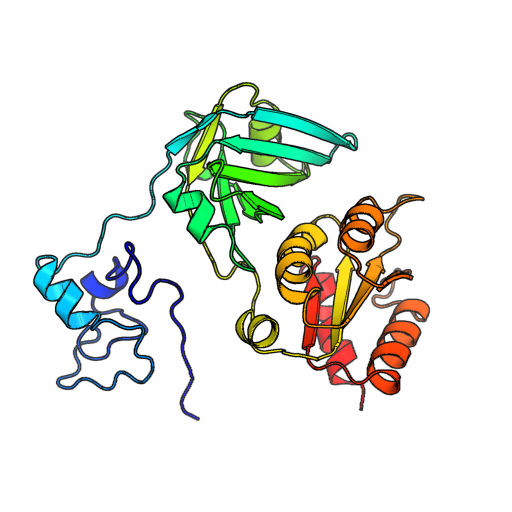OM 1751 C CA . CYS A 1 221 ? -16.745 5.758 6.796 1.00 97.25 221 CYS A CA 1
ATOM 1752 C C . CYS A 1 221 ? -17.322 6.568 7.969 1.00 97.25 221 CYS A C 1
ATOM 1754 O O . CYS A 1 221 ? -17.411 7.796 7.910 1.00 97.25 221 CYS A O 1
ATOM 1756 N N . ALA A 1 222 ? -17.612 5.894 9.086 1.00 96.25 222 ALA A N 1
ATOM 1757 C CA . ALA A 1 222 ? -18.009 6.536 10.336 1.00 96.25 222 ALA A CA 1
ATOM 1758 C C . ALA A 1 222 ? -16.768 7.026 11.103 1.00 96.25 222 ALA A C 1
ATOM 1760 O O . ALA A 1 222 ? -16.106 6.268 11.816 1.00 96.25 222 ALA A O 1
ATOM 1761 N N . VAL A 1 223 ? -16.422 8.303 10.933 1.00 95.50 223 VAL A N 1
ATOM 1762 C CA . VAL A 1 223 ? -15.193 8.881 11.491 1.00 95.50 223 VAL A CA 1
ATOM 1763 C C . VAL A 1 223 ? -15.428 9.470 12.881 1.00 95.50 223 VAL A C 1
ATOM 1765 O O . VAL A 1 223 ? -16.309 10.301 13.082 1.00 95.50 223 VAL A O 1
ATOM 1768 N N . ASN A 1 224 ? -14.584 9.085 13.838 1.00 93.12 224 ASN A N 1
ATOM 1769 C CA . ASN A 1 224 ? -14.565 9.624 15.192 1.00 93.12 224 ASN A CA 1
ATOM 1770 C C . ASN A 1 224 ? -13.148 10.063 15.560 1.00 93.12 224 ASN A C 1
ATOM 1772 O O . ASN A 1 224 ? -12.182 9.311 15.411 1.00 93.12 224 ASN A O 1
ATOM 1776 N N . ARG A 1 225 ? -13.013 11.280 16.087 1.00 90.75 225 ARG A N 1
ATOM 1777 C CA . ARG A 1 225 ? -11.725 11.784 16.572 1.00 90.75 225 ARG A CA 1
ATOM 1778 C C . ARG A 1 225 ? -11.522 11.480 18.040 1.00 90.75 225 ARG A C 1
ATOM 1780 O O . ARG A 1 225 ? -12.429 11.665 18.846 1.00 90.75 225 ARG A O 1
ATOM 1787 N N . LEU A 1 226 ? -10.296 11.122 18.396 1.00 89.56 226 LEU A N 1
ATOM 1788 C CA . LEU A 1 226 ? -9.907 10.884 19.781 1.00 89.56 226 LEU A CA 1
ATOM 1789 C C . LEU A 1 226 ? -8.426 11.193 20.001 1.00 89.56 226 LEU A C 1
ATOM 1791 O O . LEU A 1 226 ? -7.653 11.262 19.048 1.00 89.56 226 LEU A O 1
ATOM 1795 N N . SER A 1 227 ? -8.018 11.417 21.248 1.00 89.62 227 SER A N 1
ATOM 1796 C CA . SER A 1 227 ? -6.596 11.470 21.587 1.00 89.62 227 SER A CA 1
ATOM 1797 C C . SER A 1 227 ? -6.120 10.052 21.870 1.00 89.62 227 SER A C 1
ATOM 1799 O O . SER A 1 227 ? -6.453 9.506 22.920 1.00 89.62 227 SER A O 1
ATOM 1801 N N . PHE A 1 228 ? -5.376 9.413 20.962 1.00 90.50 228 PHE A N 1
ATOM 1802 C CA . PHE A 1 228 ? -4.950 8.029 21.205 1.00 90.50 228 PHE A CA 1
ATOM 1803 C C . PHE A 1 228 ? -3.903 7.960 22.303 1.00 90.50 228 PHE A C 1
ATOM 1805 O O . PHE A 1 228 ? -3.932 7.041 23.117 1.00 90.50 228 PHE A O 1
ATOM 1812 N N . LEU A 1 229 ? -2.959 8.902 22.289 1.00 87.38 229 LEU A N 1
ATOM 1813 C CA . LEU A 1 229 ? -1.777 8.858 23.135 1.00 87.38 229 LEU A CA 1
ATOM 1814 C C . LEU A 1 229 ? -1.654 10.099 24.023 1.00 87.38 229 LEU A C 1
ATOM 1816 O O . LEU A 1 229 ? -2.047 11.195 23.629 1.00 87.38 229 LEU A O 1
ATOM 1820 N N . ASP A 1 230 ? -1.045 9.909 25.186 1.00 86.62 230 ASP A N 1
ATOM 1821 C CA . ASP A 1 230 ? -0.536 10.934 26.092 1.00 86.62 230 ASP A CA 1
ATOM 1822 C C . ASP A 1 230 ? 0.967 10.701 26.374 1.00 86.62 230 ASP A C 1
ATOM 1824 O O . ASP A 1 230 ? 1.623 9.884 25.718 1.00 86.62 230 ASP A O 1
ATOM 1828 N N . GLU A 1 231 ? 1.541 11.429 27.336 1.00 82.06 231 GLU A N 1
ATOM 1829 C CA . GLU A 1 231 ? 2.957 11.302 27.719 1.00 82.06 231 GLU A CA 1
ATOM 1830 C C . GLU A 1 231 ? 3.338 9.903 28.241 1.00 82.06 231 GLU A C 1
ATOM 1832 O O . GLU A 1 231 ? 4.507 9.523 28.187 1.00 82.06 231 GLU A O 1
ATOM 1837 N N . LYS A 1 232 ? 2.365 9.123 28.732 1.00 83.50 232 LYS A N 1
ATOM 1838 C CA . LYS A 1 232 ? 2.556 7.797 29.339 1.00 83.50 232 LYS A CA 1
ATOM 1839 C C . LYS A 1 232 ? 2.213 6.646 28.386 1.00 83.50 232 LYS A C 1
ATOM 1841 O O . LYS A 1 232 ? 2.360 5.483 28.765 1.00 83.50 232 LYS A O 1
ATOM 1846 N N . GLY A 1 233 ? 1.785 6.937 27.157 1.00 87.38 233 GLY A N 1
ATOM 1847 C CA . GLY A 1 233 ? 1.404 5.941 26.157 1.00 87.38 233 GLY A CA 1
ATOM 1848 C C . GLY A 1 233 ? -0.055 6.090 25.750 1.00 87.38 233 GLY A C 1
ATOM 1849 O O . GLY A 1 233 ? -0.483 7.186 25.423 1.00 87.38 233 GLY A O 1
ATOM 1850 N N . LEU A 1 234 ? -0.813 4.992 25.712 1.00 91.19 234 LEU A N 1
ATOM 1851 C CA . LEU A 1 234 ? -2.241 5.015 25.383 1.00 91.19 234 LEU A CA 1
ATOM 1852 C C . LEU A 1 234 ? -2.999 5.826 26.438 1.00 91.19 234 LEU A C 1
ATOM 1854 O O . LEU A 1 234 ? -2.981 5.464 27.619 1.00 91.19 234 LEU A O 1
ATOM 1858 N N . SER A 1 235 ? -3.683 6.877 25.993 1.00 93.25 235 SER A N 1
ATOM 1859 C CA . SER A 1 235 ? -4.460 7.750 26.867 1.00 93.25 235 SER A CA 1
ATOM 1860 C C . SER A 1 235 ? -5.682 7.020 27.428 1.00 93.25 235 SER A C 1
ATOM 1862 O O . SER A 1 235 ? -6.150 6.024 26.862 1.00 93.25 235 SER A O 1
ATOM 1864 N N . ASP A 1 236 ? -6.245 7.525 28.522 1.00 92.25 236 ASP A N 1
ATOM 1865 C CA . ASP A 1 236 ? -7.464 6.947 29.092 1.00 92.25 236 ASP A CA 1
ATOM 1866 C C . ASP A 1 236 ? -8.686 7.139 28.174 1.00 92.25 236 ASP A C 1
ATOM 1868 O O . ASP A 1 236 ? -9.504 6.225 28.064 1.00 92.25 236 ASP A O 1
ATOM 1872 N N . GLU A 1 237 ? -8.757 8.251 27.425 1.00 91.50 237 GLU A N 1
ATOM 1873 C CA . GLU A 1 237 ? -9.752 8.460 26.354 1.00 91.50 237 GLU A CA 1
ATOM 1874 C C . GLU A 1 237 ? -9.612 7.378 25.271 1.00 91.50 237 GLU A C 1
ATOM 1876 O O . GLU A 1 237 ? -10.596 6.736 24.896 1.00 91.50 237 GLU A O 1
ATOM 1881 N N . GLY A 1 238 ? -8.384 7.140 24.801 1.00 92.25 238 GLY A N 1
ATOM 1882 C CA . GLY A 1 238 ? -8.075 6.153 23.770 1.00 92.25 238 GLY A CA 1
ATOM 1883 C C . GLY A 1 238 ? -8.416 4.735 24.217 1.00 92.25 238 GLY A C 1
ATOM 1884 O O . GLY A 1 238 ? -9.119 4.020 23.504 1.00 92.25 238 GLY A O 1
ATOM 1885 N N . LYS A 1 239 ? -7.991 4.343 25.424 1.00 93.75 239 LYS A N 1
ATOM 1886 C CA . LYS A 1 239 ? -8.336 3.044 26.026 1.00 93.75 239 LYS A CA 1
ATOM 1887 C C . LYS A 1 239 ? -9.846 2.859 26.118 1.00 93.75 239 LYS A C 1
ATOM 1889 O O . LYS A 1 239 ? -10.371 1.857 25.633 1.00 93.75 239 LYS A O 1
ATOM 1894 N N . TYR A 1 240 ? -10.540 3.832 26.710 1.00 93.00 240 TYR A N 1
ATOM 1895 C CA . TYR A 1 240 ? -11.988 3.784 26.880 1.00 93.00 240 TYR A CA 1
ATOM 1896 C C . TYR A 1 240 ? -12.697 3.620 25.534 1.00 93.00 240 TYR A C 1
ATOM 1898 O O . TYR A 1 240 ? -13.480 2.686 25.376 1.00 93.00 240 TYR A O 1
ATOM 1906 N N . LYS A 1 241 ? -12.372 4.459 24.542 1.00 92.56 241 LYS A N 1
ATOM 1907 C CA . LYS A 1 241 ? -13.018 4.422 23.224 1.00 92.56 241 LYS A CA 1
ATOM 1908 C C . LYS A 1 241 ? -12.727 3.149 22.445 1.00 92.56 241 LYS A C 1
ATOM 1910 O O . LYS A 1 241 ? -13.655 2.568 21.892 1.00 92.56 241 LYS A O 1
ATOM 1915 N N . ILE A 1 242 ? -11.482 2.674 22.436 1.00 93.50 242 ILE A N 1
ATOM 1916 C CA . ILE A 1 242 ? -11.143 1.402 21.783 1.00 93.50 242 ILE A CA 1
ATOM 1917 C C . ILE A 1 242 ? -11.936 0.255 22.426 1.00 93.50 242 ILE A C 1
ATOM 1919 O O . ILE A 1 242 ? -12.544 -0.542 21.714 1.00 93.50 242 ILE A O 1
ATOM 1923 N N . LYS A 1 243 ? -11.983 0.194 23.764 1.00 93.19 243 LYS A N 1
ATOM 1924 C CA . LYS A 1 243 ? -12.720 -0.847 24.494 1.00 93.19 243 LYS A CA 1
ATOM 1925 C C . LYS A 1 243 ? -14.226 -0.769 24.258 1.00 93.19 243 LYS A C 1
ATOM 1927 O O . LYS A 1 243 ? -14.845 -1.803 24.035 1.00 93.19 243 LYS A O 1
ATOM 1932 N N . GLU A 1 244 ? -14.797 0.434 24.289 1.00 92.25 244 GLU A N 1
ATOM 1933 C CA . GLU A 1 244 ? -16.209 0.690 23.987 1.00 92.25 244 GLU A CA 1
ATOM 1934 C C . GLU A 1 244 ? -16.562 0.158 22.594 1.00 92.25 244 GLU A C 1
ATOM 1936 O O . GLU A 1 244 ? -17.496 -0.626 22.447 1.00 92.25 244 GLU A O 1
ATOM 1941 N N . TYR A 1 245 ? -15.774 0.528 21.583 1.00 92.94 245 TYR A N 1
ATOM 1942 C CA . TYR A 1 245 ? -16.005 0.122 20.201 1.00 92.94 245 TYR A CA 1
ATOM 1943 C C . TYR A 1 245 ? -15.919 -1.401 20.061 1.00 92.94 245 TYR A C 1
ATOM 1945 O O . TYR A 1 245 ? -16.850 -2.017 19.541 1.00 92.94 245 TYR A O 1
ATOM 1953 N N . ILE A 1 246 ? -14.840 -2.013 20.555 1.00 91.44 246 ILE A N 1
ATOM 1954 C CA . ILE A 1 246 ? -14.617 -3.459 20.426 1.00 91.44 246 ILE A CA 1
ATOM 1955 C C . ILE A 1 246 ? -15.720 -4.262 21.126 1.00 91.44 246 ILE A C 1
ATOM 1957 O O . ILE A 1 246 ? -16.266 -5.183 20.519 1.00 91.44 246 ILE A O 1
ATOM 1961 N N . LYS A 1 247 ? -16.101 -3.895 22.359 1.00 89.75 247 LYS A N 1
ATOM 1962 C CA . LYS A 1 247 ? -17.115 -4.642 23.122 1.00 89.75 247 LYS A CA 1
ATOM 1963 C C . LYS A 1 247 ? -18.533 -4.455 22.593 1.00 89.75 247 LYS A C 1
ATOM 1965 O O . LYS A 1 247 ? -19.305 -5.408 22.609 1.00 89.75 247 LYS A O 1
ATOM 1970 N N . ASN A 1 248 ? -18.878 -3.256 22.128 1.00 89.00 248 ASN A N 1
ATOM 1971 C CA . ASN A 1 248 ? -20.261 -2.949 21.761 1.00 89.00 248 ASN A CA 1
ATOM 1972 C C . ASN A 1 248 ? -20.609 -3.362 20.330 1.00 89.00 248 ASN A C 1
ATOM 1974 O O . ASN A 1 248 ? -21.768 -3.671 20.059 1.00 89.00 248 ASN A O 1
ATOM 1978 N N . LYS A 1 249 ? -19.644 -3.326 19.402 1.00 84.25 249 LYS A N 1
ATOM 1979 C CA . LYS A 1 249 ? -19.932 -3.501 17.970 1.00 84.25 249 LYS A CA 1
ATOM 1980 C C . LYS A 1 249 ? -19.474 -4.831 17.374 1.00 84.25 249 LYS A C 1
ATOM 1982 O O . LYS A 1 249 ? -19.997 -5.155 16.314 1.00 84.25 249 LYS A O 1
ATOM 1987 N N . GLN A 1 250 ? -18.595 -5.582 18.054 1.00 87.19 250 GLN A N 1
ATOM 1988 C CA . GLN A 1 250 ? -18.018 -6.859 17.597 1.00 87.19 250 GLN A CA 1
ATOM 1989 C C . GLN A 1 250 ? -17.454 -6.775 16.167 1.00 87.19 250 GLN A C 1
ATOM 1991 O O . GLN A 1 250 ? -18.123 -7.115 15.198 1.00 87.19 250 GLN A O 1
ATOM 1996 N N . TYR A 1 251 ? -16.219 -6.290 16.036 1.00 93.62 251 TYR A N 1
ATOM 1997 C CA . TYR A 1 251 ? -15.555 -6.163 14.734 1.00 93.62 251 TYR A CA 1
ATOM 1998 C C . TYR A 1 251 ? -14.921 -7.472 14.272 1.00 93.62 251 TYR A C 1
ATOM 2000 O O . TYR A 1 251 ? -14.278 -8.160 15.065 1.00 93.62 251 TYR A O 1
ATOM 2008 N N . ASP A 1 252 ? -14.998 -7.732 12.970 1.00 94.19 252 ASP A N 1
ATOM 2009 C CA . ASP A 1 252 ? -14.330 -8.860 12.315 1.00 94.19 252 ASP A CA 1
ATOM 2010 C C . ASP A 1 252 ? -12.824 -8.613 12.157 1.00 94.19 252 ASP A C 1
ATOM 2012 O O . ASP A 1 252 ? -12.006 -9.530 12.239 1.00 94.19 252 ASP A O 1
ATOM 2016 N N . VAL A 1 253 ? -12.441 -7.350 11.934 1.00 94.06 253 VAL A N 1
ATOM 2017 C CA . VAL A 1 253 ? -11.044 -6.955 11.739 1.00 94.06 253 VAL A CA 1
ATOM 2018 C C . VAL A 1 253 ? -10.768 -5.556 12.281 1.00 94.06 253 VAL A C 1
ATOM 2020 O O . VAL A 1 253 ? -11.570 -4.631 12.132 1.00 94.06 253 VAL A O 1
ATOM 2023 N N . ALA A 1 254 ? -9.584 -5.388 12.873 1.00 94.44 254 ALA A N 1
ATOM 2024 C CA . ALA A 1 254 ? -9.036 -4.089 13.232 1.00 94.44 254 ALA A CA 1
ATOM 2025 C C . ALA A 1 254 ? -7.773 -3.787 12.410 1.00 94.44 254 ALA A C 1
ATOM 2027 O O . ALA A 1 254 ? -6.822 -4.570 12.409 1.00 94.44 254 ALA A O 1
ATOM 2028 N N . LEU A 1 255 ? -7.741 -2.634 11.739 1.00 95.25 255 LEU A N 1
ATOM 2029 C CA . LEU A 1 255 ? -6.580 -2.142 10.997 1.00 95.25 255 LEU A CA 1
ATOM 2030 C C . LEU A 1 255 ? -5.929 -0.990 11.761 1.00 95.25 255 LEU A C 1
ATOM 2032 O O . LEU A 1 255 ? -6.507 0.084 11.899 1.00 95.25 255 LEU A O 1
ATOM 2036 N N . SER A 1 256 ? -4.696 -1.187 12.217 1.00 95.25 256 SER A N 1
ATOM 2037 C CA . SER A 1 256 ? -3.884 -0.109 12.783 1.00 95.25 256 SER A CA 1
ATOM 2038 C C . SER A 1 256 ? -3.050 0.549 11.682 1.00 95.25 256 SER A C 1
ATOM 2040 O O . SER A 1 256 ? -2.359 -0.146 10.940 1.00 95.25 256 SER A O 1
ATOM 2042 N N . ALA A 1 257 ? -3.074 1.880 11.593 1.00 94.44 257 ALA A N 1
ATOM 2043 C CA . ALA A 1 257 ? -2.259 2.670 10.669 1.00 94.44 257 ALA A CA 1
ATOM 2044 C C . ALA A 1 257 ? -1.561 3.815 11.420 1.00 94.44 257 ALA A C 1
ATOM 2046 O O . ALA A 1 257 ? -2.183 4.810 11.792 1.00 94.44 257 ALA A O 1
ATOM 2047 N N . GLY A 1 258 ? -0.256 3.679 11.656 1.00 92.81 258 GLY A N 1
ATOM 2048 C CA . GLY A 1 258 ? 0.531 4.631 12.435 1.00 92.81 258 GLY A CA 1
ATOM 2049 C C . GLY A 1 258 ? 2.025 4.347 12.342 1.00 92.81 258 GLY A C 1
ATOM 2050 O O . GLY A 1 258 ? 2.496 3.789 11.359 1.00 92.81 258 GLY A O 1
ATOM 2051 N N . ASN A 1 259 ? 2.780 4.776 13.352 1.00 91.25 259 ASN A N 1
ATOM 2052 C CA . ASN A 1 259 ? 4.180 4.383 13.508 1.00 91.25 259 ASN A CA 1
ATOM 2053 C C . ASN A 1 259 ? 4.300 3.131 14.394 1.00 91.25 259 ASN A C 1
ATOM 2055 O O . ASN A 1 259 ? 3.348 2.754 15.075 1.00 91.25 259 ASN A O 1
ATOM 2059 N N . ASP A 1 260 ? 5.486 2.526 14.443 1.00 91.94 260 ASP A N 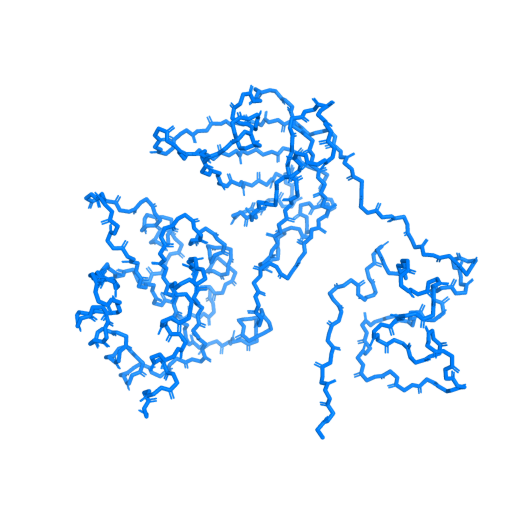1
ATOM 2060 C CA . ASP A 1 260 ? 5.731 1.281 15.191 1.00 91.94 260 ASP A CA 1
ATOM 2061 C C . ASP A 1 260 ? 5.356 1.382 16.677 1.00 91.94 260 ASP A C 1
ATOM 2063 O O . ASP A 1 260 ? 4.788 0.451 17.254 1.00 91.94 260 ASP A O 1
ATOM 2067 N N . GLY A 1 261 ? 5.611 2.541 17.293 1.00 92.38 261 GLY A N 1
ATOM 2068 C CA . GLY A 1 261 ? 5.216 2.809 18.677 1.00 92.38 261 GLY A CA 1
ATOM 2069 C C . GLY A 1 261 ? 3.698 2.784 18.869 1.00 92.38 261 GLY A C 1
ATOM 2070 O O . GLY A 1 261 ? 3.208 2.196 19.829 1.00 92.38 261 GLY A O 1
ATOM 2071 N N . PHE A 1 262 ? 2.945 3.366 17.933 1.00 93.38 262 PHE A N 1
ATOM 2072 C CA . PHE A 1 262 ? 1.485 3.315 17.939 1.00 93.38 262 PHE A CA 1
ATOM 2073 C C . PHE A 1 262 ? 0.968 1.887 17.737 1.00 93.38 262 PHE A C 1
ATOM 2075 O O . PHE A 1 262 ? 0.147 1.430 18.529 1.00 93.38 262 PHE A O 1
ATOM 2082 N N . HIS A 1 263 ? 1.490 1.159 16.744 1.00 93.81 263 HIS A N 1
ATOM 2083 C CA . HIS A 1 263 ? 1.116 -0.238 16.500 1.00 93.81 263 HIS A CA 1
ATOM 2084 C C . HIS A 1 263 ? 1.324 -1.106 17.742 1.00 93.81 263 HIS A C 1
ATOM 2086 O O . HIS A 1 263 ? 0.409 -1.813 18.161 1.00 93.81 263 HIS A O 1
ATOM 2092 N N . SER A 1 264 ? 2.495 -0.993 18.372 1.00 93.19 264 SER A N 1
ATOM 2093 C CA . SER A 1 264 ? 2.845 -1.767 19.567 1.00 93.19 264 SER A CA 1
ATOM 2094 C C . SER A 1 264 ? 1.867 -1.519 20.715 1.00 93.19 264 SER A C 1
ATOM 2096 O O . SER A 1 264 ? 1.414 -2.460 21.362 1.00 93.19 264 SER A O 1
ATOM 2098 N N . GLN A 1 265 ? 1.505 -0.258 20.962 1.00 93.25 265 GLN A N 1
ATOM 2099 C CA . GLN A 1 265 ? 0.577 0.093 22.036 1.00 93.25 265 GLN A CA 1
ATOM 2100 C C . GLN A 1 265 ? -0.844 -0.406 21.760 1.00 93.25 265 GLN A C 1
ATOM 2102 O O . GLN A 1 265 ? -1.451 -1.012 22.642 1.00 93.25 265 GLN A O 1
ATOM 2107 N N . ILE A 1 266 ? -1.349 -0.207 20.539 1.00 93.69 266 ILE A N 1
ATOM 2108 C CA . ILE A 1 266 ? -2.685 -0.657 20.136 1.00 93.69 266 ILE A CA 1
ATOM 2109 C C . ILE A 1 266 ? -2.807 -2.179 20.224 1.00 93.69 266 ILE A C 1
ATOM 2111 O O . ILE A 1 266 ? -3.727 -2.671 20.871 1.00 93.69 266 ILE A O 1
ATOM 2115 N N . ILE A 1 267 ? -1.868 -2.924 19.635 1.00 92.12 267 ILE A N 1
ATOM 2116 C CA . ILE A 1 267 ? -1.905 -4.394 19.621 1.00 92.12 267 ILE A CA 1
ATOM 2117 C C . ILE A 1 267 ? -1.846 -4.944 21.051 1.00 92.12 267 ILE A C 1
ATOM 2119 O O . ILE A 1 267 ? -2.664 -5.782 21.427 1.00 92.12 267 ILE A O 1
ATOM 2123 N N . ASN A 1 268 ? -0.933 -4.426 21.881 1.00 92.50 268 ASN A N 1
ATOM 2124 C CA . ASN A 1 268 ? -0.809 -4.850 23.277 1.00 92.50 268 ASN A CA 1
ATOM 2125 C C . ASN A 1 268 ? -2.055 -4.546 24.111 1.00 92.50 268 ASN A C 1
ATOM 2127 O O . ASN A 1 268 ? -2.309 -5.245 25.090 1.00 92.50 268 ASN A O 1
ATOM 2131 N N . TYR A 1 269 ? -2.793 -3.488 23.776 1.00 94.00 269 TYR A N 1
ATOM 2132 C CA . TYR A 1 269 ? -4.027 -3.147 24.469 1.00 94.00 269 TYR A CA 1
ATOM 2133 C C . TYR A 1 269 ? -5.195 -4.015 24.004 1.00 94.00 269 TYR A C 1
ATOM 2135 O O . TYR A 1 269 ? -5.875 -4.587 24.848 1.00 94.00 269 TYR A O 1
ATOM 2143 N N . ILE A 1 270 ? -5.385 -4.172 22.690 1.00 91.81 270 ILE A N 1
ATOM 2144 C CA . ILE A 1 270 ? -6.461 -4.996 22.120 1.00 91.81 270 ILE A CA 1
ATOM 2145 C C . ILE A 1 270 ? -6.356 -6.444 22.601 1.00 91.81 270 ILE A C 1
ATOM 2147 O O . ILE A 1 270 ? -7.355 -7.004 23.028 1.00 91.81 270 ILE A O 1
ATOM 2151 N N . ASN A 1 271 ? -5.147 -7.013 22.654 1.00 89.75 271 ASN A N 1
ATOM 2152 C CA . ASN A 1 271 ? -4.931 -8.379 23.148 1.00 89.75 271 ASN A CA 1
ATOM 2153 C C . ASN A 1 271 ? -5.258 -8.576 24.643 1.00 89.75 271 ASN A C 1
ATOM 2155 O O . ASN A 1 271 ? -5.249 -9.708 25.116 1.00 89.75 271 ASN A O 1
ATOM 2159 N N . LYS A 1 272 ? -5.493 -7.496 25.401 1.00 90.62 272 LYS A N 1
ATOM 2160 C CA . LYS A 1 272 ? -5.910 -7.532 26.815 1.00 90.62 272 LYS A CA 1
ATOM 2161 C C . LYS A 1 272 ? -7.401 -7.257 27.003 1.00 90.62 272 LYS A C 1
ATOM 2163 O O . LYS A 1 272 ? -7.872 -7.237 28.138 1.00 90.62 272 LYS A O 1
ATOM 2168 N N . ILE A 1 273 ? -8.119 -6.930 25.932 1.00 87.19 273 ILE A N 1
ATOM 2169 C CA . ILE A 1 273 ? -9.562 -6.735 25.989 1.00 87.19 273 ILE A CA 1
ATOM 2170 C C . ILE A 1 273 ? -10.189 -8.121 25.864 1.00 87.19 273 ILE A C 1
ATOM 2172 O O . ILE A 1 273 ? -10.147 -8.703 24.786 1.00 87.19 273 ILE A O 1
ATOM 2176 N N . ASP A 1 274 ? -10.740 -8.614 26.974 1.00 61.81 274 ASP A N 1
ATOM 2177 C CA . ASP A 1 274 ? -11.595 -9.810 26.999 1.00 61.81 274 ASP A CA 1
ATOM 2178 C C . ASP A 1 274 ? -12.842 -9.635 26.128 1.00 61.81 274 ASP A C 1
ATOM 2180 O O . ASP A 1 274 ? -13.523 -8.582 26.303 1.00 61.81 274 ASP A O 1
#

Radius of gyration: 20.6 Å; Cα contacts (8 Å, |Δi|>4): 527; chains: 1; bounding box: 42×58×48 Å

Secondary structure (DSSP, 8-state):
-------TTTTSTT-S-HHHHTT--SS-SGGGT-SS---S---SS-HHHHHHHTTT-PPPPP-EEEEEEEEEEEEETTEEEEEEE--HHHHHHHSSTT-EEEEE-TTS-GGG-EEEEEEEEETTTTEEEEEEE--SHHHHHHHT-SSEEEEEEEE---STTTHHHHT--S-EEEEEE-GGGGHHHHHHHHHHTTTSEEEEEEE-TTSSS-HHHHHHHHHT-EEEEE--EETTEE-HHHHHHHHHHHHHH--SEEEEES-HHHHHHHHHHHTT--